Protein AF-A0A8X6H3E9-F1 (afdb_monomer)

Nearest PDB structures (foldseek):
  4bac-assembly1_A-2  TM=3.034E-01  e=3.704E-03  Human spumaretrovirus
  4cc4-assembly3_F  TM=6.114E-01  e=3.673E-01  Homo sapiens
  2yuo-assembly1_A  TM=4.889E-01  e=4.679E-01  Mus musculus
  5o2q-assembly1_A  TM=4.791E-01  e=9.669E-01  Homo sapiens
  4s36-assembly1_A  TM=1.371E-01  e=9.629E+00  Pseudomonas aeruginosa

Secondary structure (DSSP, 8-state):
---------SSPPHHHHHHHHHHHHHHHHHHH-S-GGGSTT--EEE-TTS-EEE--TTTTSSS-HHHHSPEEE-SS-HHHHHHHHHHHHHTTT--HHHHHHHHHTTEEETTHHHHHHHHHHH-HHHHHHHSPP--PPPPPPPGGGTS---TT-S------HHHHHSPP----------S-HHHHHHHHHHHHHHHHHHHHHIIIIIIHHHHHHHTS-TT---PPTT-EEEE--SSS-GGGPPEEEEEEEEE-TTS-EEEEEEE-SS-EEEEEGGGEEE-S--TT--S------------------------PPPPPB-TTS-B--PPP------TTTT--

Sequence (340 aa):
MQNWGDREKGQLSLDELESAEIQLIRSVQAQCFVDEKSISNLCVFRDHNNIIRVKTRITERIDTSLFLSPILLPNNCIFTQRLVEHFHLKNHHAGTQLLLSIIREKYWIVGGRRTVRKIWNACVNCRRYKSKSPMTDPVSLPGDRVKDAAVFEVDLTPITPAMFLFEIQTAETKDLEIRDANHFRKRLRFRAKVIEELKKRFRNEYLGQLIQRQKQHPQSSNICEGDIVLIRDGWKKRLQWPLARVIKLIPGNDGLVRTVKLRTQSCTLIRPIQRVFPLEVSGNSVTSLPLQKVQHIDSSMNCADPDTVKAAVKPQVTRCGRPVKKPDKLNLLTLTDVFD

Mean predicted aligned error: 21.98 Å

Organism: Trichonephila clavata (NCBI:txid2740835)

pLDDT: mean 71.13, std 20.27, range [25.19, 97.0]

Solvent-accessible surface area (backbone atoms only — not comparable to full-atom values): 21942 Å² total; per-residue (Å²): 136,84,83,77,68,84,81,83,84,78,80,88,50,70,69,56,53,52,51,51,49,52,52,51,52,36,53,54,41,59,74,74,53,80,51,79,81,75,53,79,94,60,57,68,49,70,47,98,86,66,38,53,22,34,64,51,95,55,67,87,58,96,70,58,67,43,48,41,36,16,37,56,40,63,59,90,39,72,67,49,50,52,50,52,49,50,54,31,59,76,51,75,66,48,52,62,68,60,45,51,53,61,44,43,45,47,34,40,43,53,67,39,70,58,49,46,44,53,52,49,67,67,33,64,68,54,46,58,74,64,53,73,74,84,81,68,79,82,75,78,76,59,66,83,82,71,51,93,64,61,95,82,64,69,80,79,73,73,89,48,74,61,68,74,72,44,78,78,82,66,84,74,77,85,85,81,81,91,71,62,76,67,60,52,52,52,55,52,53,49,53,54,48,54,53,52,52,50,53,51,48,45,51,58,55,53,51,43,50,55,57,59,61,66,71,74,56,97,82,67,83,83,78,50,70,56,26,46,27,38,36,69,48,93,93,42,60,83,92,65,36,53,62,27,34,32,66,42,77,44,56,48,99,85,68,51,69,54,35,34,35,30,38,39,98,88,48,76,48,79,44,49,45,94,42,50,43,80,51,101,55,65,71,83,74,77,87,80,72,83,81,77,74,89,72,87,88,77,88,82,88,83,88,82,87,86,86,90,79,92,78,88,79,78,84,58,58,47,101,82,75,48,74,61,78,76,78,81,76,76,75,75,76,68,97,69,84,86,78,130

Radius of gyration: 39.42 Å; Cα contacts (8 Å, |Δi|>4): 266; chains: 1; bounding box: 83×72×105 Å

Foldseek 3Di:
DDPPDDDDDDPDDPVNVVVVVLVVQQVQCVVPPVDPVVPPPFQWDADPSRFIWTQDPCCPDPDDPQLRTATEHELPDPVLLVVLLVLCVVVPNDDLVVSVVVCSNHHDYDVSSVSNVVNSCVDPVNVVVPDDDPDDDPDDDPPVVVDPDDVCRPPPPDCDVVVVLDPDPDVDDDDDDDDDPVVVVVVVVVVVVVSVVVVVCCCCPVVVVVVVVVPPDPDDPPQDQFFKKFFDDPVDDSVPGFIWGFHDFDADPVRHGQKTWTDGPPDIDIDGCVRIGTDPDDPPPPPDDDPDDDDDDDDDDDDDDDDDDDDDDDFDAPPVGHTDDDPDDPPPDDPPPPPD

InterPro domains:
  IPR040676 Domain of unknown function DUF5641 [PF18701] (190-279)
  IPR041588 Integrase zinc-binding domain [PF17921] (80-131)

Structure (mmCIF, N/CA/C/O backbone):
data_AF-A0A8X6H3E9-F1
#
_entry.id   AF-A0A8X6H3E9-F1
#
loop_
_atom_site.group_PDB
_atom_site.id
_atom_site.type_symbol
_atom_site.label_atom_id
_atom_site.label_alt_id
_atom_site.label_comp_id
_atom_site.label_asym_id
_atom_site.label_entity_id
_atom_site.label_seq_id
_atom_site.pdbx_PDB_ins_code
_atom_site.Cartn_x
_atom_site.Cartn_y
_atom_site.Cartn_z
_atom_site.occupancy
_atom_site.B_iso_or_equiv
_atom_site.auth_seq_id
_atom_site.auth_comp_id
_atom_site.auth_asym_id
_atom_site.auth_atom_id
_atom_site.pdbx_PDB_model_num
ATOM 1 N N . MET A 1 1 ? -42.195 0.921 25.012 1.00 37.09 1 MET A N 1
ATOM 2 C CA . MET A 1 1 ? -42.221 2.053 24.062 1.00 37.09 1 MET A CA 1
ATOM 3 C C . MET A 1 1 ? -40.869 2.741 24.158 1.00 37.09 1 MET A C 1
ATOM 5 O O . MET A 1 1 ? -40.590 3.347 25.181 1.00 37.09 1 MET A O 1
ATOM 9 N N . GLN A 1 2 ? -39.976 2.519 23.191 1.00 42.34 2 GLN A N 1
ATOM 10 C CA . GLN A 1 2 ? -38.631 3.103 23.212 1.00 42.34 2 GLN A CA 1
ATOM 11 C C . GLN A 1 2 ? -38.735 4.529 22.651 1.00 42.34 2 GLN A C 1
ATOM 13 O O . GLN A 1 2 ? -39.056 4.689 21.476 1.00 42.34 2 GLN A O 1
ATOM 18 N N . ASN A 1 3 ? -38.509 5.546 23.487 1.00 42.00 3 ASN A N 1
ATOM 19 C CA . ASN A 1 3 ? -38.390 6.939 23.052 1.00 42.00 3 ASN A CA 1
ATOM 20 C C . ASN A 1 3 ? -37.200 7.054 22.088 1.00 42.00 3 ASN A C 1
ATOM 22 O O . ASN A 1 3 ? -36.046 7.049 22.513 1.00 42.00 3 ASN A O 1
ATOM 26 N N . TRP A 1 4 ? -37.470 7.134 20.787 1.00 45.69 4 TRP A N 1
ATOM 27 C CA . TRP A 1 4 ? -36.509 7.673 19.834 1.00 45.69 4 TRP A CA 1
ATOM 28 C C . TRP A 1 4 ? -36.534 9.185 20.015 1.00 45.69 4 TRP A C 1
ATOM 30 O O . TRP A 1 4 ? -37.433 9.842 19.499 1.00 45.69 4 TRP A O 1
ATOM 40 N N . GLY A 1 5 ? -35.604 9.689 20.832 1.00 55.91 5 GLY A N 1
ATOM 41 C CA . GLY A 1 5 ? -35.422 11.119 21.070 1.00 55.91 5 GLY A CA 1
ATOM 42 C C . GLY A 1 5 ? -35.359 11.912 19.766 1.00 55.91 5 GLY A C 1
ATOM 43 O O . GLY A 1 5 ? -35.035 11.362 18.706 1.00 55.91 5 GLY A O 1
ATOM 44 N N . ASP A 1 6 ? -35.720 13.189 19.862 1.00 63.81 6 ASP A N 1
ATOM 45 C CA . ASP A 1 6 ? -35.799 14.111 18.736 1.00 63.81 6 ASP A CA 1
ATOM 46 C C . ASP A 1 6 ? -34.550 14.011 17.853 1.00 63.81 6 ASP A C 1
ATOM 48 O O . ASP A 1 6 ? -33.414 14.117 18.312 1.00 63.81 6 ASP A O 1
ATOM 52 N N . ARG A 1 7 ? -34.761 13.732 16.560 1.00 69.25 7 ARG A N 1
ATOM 53 C CA . ARG A 1 7 ? -33.669 13.617 15.589 1.00 69.25 7 ARG A CA 1
ATOM 54 C C . ARG A 1 7 ? -33.128 15.008 15.301 1.00 69.25 7 ARG A C 1
ATOM 56 O O . ARG A 1 7 ? -33.692 15.726 14.472 1.00 69.25 7 ARG A O 1
ATOM 63 N N . GLU A 1 8 ? -32.036 15.362 15.958 1.00 70.50 8 GLU A N 1
ATOM 64 C CA . GLU A 1 8 ? -31.296 16.579 15.654 1.00 70.50 8 GLU A CA 1
ATOM 65 C C . GLU A 1 8 ? -30.749 16.506 14.218 1.00 70.50 8 GLU A C 1
ATOM 67 O O . GLU A 1 8 ? -30.222 15.486 13.766 1.00 70.50 8 GLU A O 1
ATOM 72 N N . LYS A 1 9 ? -30.969 17.575 13.447 1.00 77.50 9 LYS A N 1
ATOM 73 C CA . LYS A 1 9 ? -30.521 17.700 12.054 1.00 77.50 9 LYS A CA 1
ATOM 74 C C . LYS A 1 9 ? -29.434 18.769 12.009 1.00 77.50 9 LYS A C 1
ATOM 76 O O . LYS A 1 9 ? -29.715 19.923 12.312 1.00 77.50 9 LYS A O 1
ATOM 81 N N . GLY A 1 10 ? -28.220 18.402 11.603 1.00 80.75 10 GLY A N 1
ATOM 82 C CA . GLY A 1 10 ? -27.068 19.308 11.583 1.00 80.75 10 GLY A CA 1
ATOM 83 C C . GLY A 1 10 ? -25.796 18.653 11.038 1.00 80.75 10 GLY A C 1
ATOM 84 O O . GLY A 1 10 ? -25.835 17.536 10.522 1.00 80.75 10 GLY A O 1
ATOM 85 N N . GLN A 1 11 ? -24.673 19.372 11.117 1.00 82.38 11 GLN A N 1
ATOM 86 C CA . GLN A 1 11 ? -23.344 18.803 10.868 1.00 82.38 11 GLN A CA 1
ATOM 87 C C . GLN A 1 11 ? -22.922 17.946 12.068 1.00 82.38 11 GLN A C 1
ATOM 89 O O . GLN A 1 11 ? -23.173 18.335 13.203 1.00 82.38 11 GLN A O 1
ATOM 94 N N . LEU A 1 12 ? -22.277 16.805 11.802 1.00 84.00 12 LEU A N 1
ATOM 95 C CA . LEU A 1 12 ? -21.804 15.878 12.836 1.00 84.00 12 LEU A CA 1
ATOM 96 C C . LEU A 1 12 ? -20.806 16.567 13.774 1.00 84.00 12 LEU A C 1
ATOM 98 O O . LEU A 1 12 ? -19.781 17.080 13.313 1.00 84.00 12 LEU A O 1
ATOM 102 N N . SER A 1 13 ? -21.088 16.536 15.075 1.00 90.62 13 SER A N 1
ATOM 103 C CA . SER A 1 13 ? -20.173 17.027 16.108 1.00 90.62 13 SER A CA 1
ATOM 104 C C . SER A 1 13 ? -19.027 16.036 16.357 1.00 90.62 13 SER A C 1
ATOM 106 O O . SER A 1 13 ? -19.144 14.833 16.103 1.00 90.62 13 SER A O 1
ATOM 108 N N . LEU A 1 14 ? -17.905 16.528 16.891 1.00 90.62 14 LEU A N 1
ATOM 109 C CA . LEU A 1 14 ? -16.795 15.676 17.330 1.00 90.62 14 LEU A CA 1
ATOM 110 C C . LEU A 1 14 ? -17.243 14.699 18.426 1.00 90.62 14 LEU A C 1
ATOM 112 O O . LEU A 1 14 ? -16.935 13.513 18.339 1.00 90.62 14 LEU A O 1
ATOM 116 N N . ASP A 1 15 ? -18.044 15.165 19.384 1.00 89.25 15 ASP A N 1
ATOM 117 C CA . ASP A 1 15 ? -18.534 14.336 20.493 1.00 89.25 15 ASP A CA 1
ATOM 118 C C . ASP A 1 15 ? -19.456 13.209 20.003 1.00 89.25 15 ASP A C 1
ATOM 120 O O . ASP A 1 15 ? -19.436 12.089 20.522 1.00 89.25 15 ASP A O 1
ATOM 124 N N . GLU A 1 16 ? -20.243 13.477 18.957 1.00 90.50 16 GLU A N 1
ATOM 125 C CA . GLU A 1 16 ? -21.097 12.479 18.309 1.00 90.50 16 GLU A CA 1
ATOM 126 C C . GLU A 1 16 ? -20.261 11.416 17.596 1.00 90.50 16 GLU A C 1
ATOM 128 O O . GLU A 1 16 ? -20.560 10.224 17.696 1.00 90.50 16 GLU A O 1
ATOM 133 N N . LEU A 1 17 ? -19.193 11.828 16.905 1.00 89.75 17 LEU A N 1
ATOM 134 C CA . LEU A 1 17 ? -18.268 10.913 16.239 1.00 89.75 17 LEU A CA 1
ATOM 135 C C . LEU A 1 17 ? -17.534 10.024 17.245 1.00 89.75 17 LEU A C 1
ATOM 137 O O . LEU A 1 17 ? -17.443 8.814 17.028 1.00 89.75 17 LEU A O 1
ATOM 141 N N . GLU A 1 18 ? -17.046 10.590 18.349 1.00 88.81 18 GLU A N 1
ATOM 142 C CA . GLU A 1 18 ? -16.382 9.827 19.409 1.00 88.81 18 GLU A CA 1
ATOM 143 C C . GLU A 1 18 ? -17.347 8.846 20.083 1.00 88.81 18 GLU A C 1
ATOM 145 O O . GLU A 1 18 ? -17.025 7.665 20.257 1.00 88.81 18 GLU A O 1
ATOM 150 N N . SER A 1 19 ? -18.566 9.296 20.387 1.00 89.31 19 SER A N 1
ATOM 151 C CA . SER A 1 19 ? -19.616 8.455 20.969 1.00 89.31 19 SER A CA 1
ATOM 152 C C . SER A 1 19 ? -20.003 7.305 20.038 1.00 89.31 19 SER A C 1
ATOM 154 O O . SER A 1 19 ? -20.109 6.155 20.476 1.00 89.31 19 SER A O 1
ATOM 156 N N . ALA A 1 20 ? -20.161 7.587 18.743 1.00 91.62 20 ALA A N 1
ATOM 157 C CA . ALA A 1 20 ? -20.449 6.578 17.731 1.00 91.62 20 ALA A CA 1
ATOM 158 C C . ALA A 1 20 ? -19.291 5.578 17.577 1.00 91.62 20 ALA A C 1
ATOM 160 O O . ALA A 1 20 ? -19.532 4.371 17.491 1.00 91.62 20 ALA A O 1
ATOM 161 N N . GLU A 1 21 ? -18.037 6.045 17.595 1.00 90.75 21 GLU A N 1
ATOM 162 C CA . GLU A 1 21 ? -16.856 5.176 17.549 1.00 90.75 21 GLU A CA 1
ATOM 163 C C . GLU A 1 21 ? -16.840 4.211 18.746 1.00 90.75 21 GLU A C 1
ATOM 165 O O . GLU A 1 21 ? -16.703 2.995 18.573 1.00 90.75 21 GLU A O 1
ATOM 170 N N . ILE A 1 22 ? -17.038 4.739 19.956 1.00 91.62 22 ILE A N 1
ATOM 171 C CA . ILE A 1 22 ? -17.089 3.970 21.205 1.00 91.62 22 ILE A CA 1
ATOM 172 C C . ILE A 1 22 ? -18.207 2.923 21.155 1.00 91.62 22 ILE A C 1
ATOM 174 O O . ILE A 1 22 ? -17.971 1.752 21.471 1.00 91.62 22 ILE A O 1
ATOM 178 N N . GLN A 1 23 ? -19.414 3.307 20.729 1.00 92.50 23 GLN A N 1
ATOM 179 C CA . GLN A 1 23 ? -20.550 2.387 20.621 1.00 92.50 23 GLN A CA 1
ATOM 180 C C . GLN A 1 23 ? -20.299 1.261 19.616 1.00 92.50 23 GLN A C 1
ATOM 182 O O . GLN A 1 23 ? -20.633 0.098 19.878 1.00 92.50 23 GLN A O 1
ATOM 187 N N . LEU A 1 24 ? -19.688 1.581 18.477 1.00 92.69 24 LEU A N 1
ATOM 188 C CA . LEU A 1 24 ? -19.392 0.602 17.442 1.00 92.69 24 LEU A CA 1
ATOM 189 C C . LEU A 1 24 ? -18.338 -0.401 17.928 1.00 92.69 24 LEU A C 1
ATOM 191 O O . LEU A 1 24 ? -18.537 -1.612 17.808 1.00 92.69 24 LEU A O 1
ATOM 195 N N . ILE A 1 25 ? -17.263 0.078 18.559 1.00 93.00 25 ILE A N 1
ATOM 196 C CA . ILE A 1 25 ? -16.230 -0.774 19.167 1.00 93.00 25 ILE A CA 1
ATOM 197 C C . ILE A 1 25 ? -16.838 -1.684 20.232 1.00 93.00 25 ILE A C 1
ATOM 199 O O . ILE A 1 25 ? -16.586 -2.891 20.223 1.00 93.00 25 ILE A O 1
ATOM 203 N N . ARG A 1 26 ? -17.667 -1.131 21.122 1.00 92.19 26 ARG A N 1
ATOM 204 C CA . ARG A 1 26 ? -18.343 -1.896 22.174 1.00 92.19 26 ARG A CA 1
ATOM 205 C C . ARG A 1 26 ? -19.217 -3.006 21.588 1.00 92.19 26 ARG A C 1
ATOM 207 O O . ARG A 1 26 ? -19.182 -4.131 22.081 1.00 92.19 26 ARG A O 1
ATOM 214 N N . SER A 1 27 ? -19.938 -2.718 20.507 1.00 91.44 27 SER A N 1
ATOM 215 C CA . SER A 1 27 ? -20.773 -3.701 19.806 1.00 91.44 27 SER A CA 1
ATOM 216 C C . SER A 1 27 ? -19.940 -4.828 19.185 1.00 91.44 27 SER A C 1
ATOM 218 O O . SER A 1 27 ? -20.270 -6.003 19.340 1.00 91.44 27 SER A O 1
ATOM 220 N N . VAL A 1 28 ? -18.818 -4.492 18.538 1.00 91.62 28 VAL A N 1
ATOM 221 C CA . VAL A 1 28 ? -17.890 -5.481 17.959 1.00 91.62 28 VAL A CA 1
ATOM 222 C C . VAL A 1 28 ? -17.266 -6.358 19.046 1.00 91.62 28 VAL A C 1
ATOM 224 O O . VAL A 1 28 ? -17.159 -7.573 18.880 1.00 91.62 28 VAL A O 1
ATOM 227 N N . GLN A 1 29 ? -16.865 -5.765 20.171 1.00 91.25 29 GLN A N 1
ATOM 228 C CA . GLN A 1 29 ? -16.283 -6.512 21.282 1.00 91.25 29 GLN A CA 1
ATOM 229 C C . GLN A 1 29 ? -17.298 -7.449 21.939 1.00 91.25 29 GLN A C 1
ATOM 231 O O . GLN A 1 29 ? -16.951 -8.595 22.205 1.00 91.25 29 GLN A O 1
ATOM 236 N N . ALA A 1 30 ? -18.545 -7.010 22.130 1.00 88.00 30 ALA A N 1
ATOM 237 C CA . ALA A 1 30 ? -19.605 -7.845 22.696 1.00 88.00 30 ALA A CA 1
ATOM 238 C C . ALA A 1 30 ? -19.900 -9.092 21.843 1.00 88.00 30 ALA A C 1
ATOM 240 O O . ALA A 1 30 ? -20.185 -10.154 22.385 1.00 88.00 30 ALA A O 1
ATOM 241 N N . GLN A 1 31 ? -19.793 -8.985 20.514 1.00 87.25 31 GLN A N 1
ATOM 242 C CA . GLN A 1 31 ? -20.002 -10.116 19.604 1.00 87.25 31 GLN A CA 1
ATOM 243 C C . GLN A 1 31 ? -18.817 -11.090 19.566 1.00 87.25 31 GLN A C 1
ATOM 245 O O . GLN A 1 31 ? -19.012 -12.287 19.374 1.00 87.25 31 GLN A O 1
ATOM 250 N N . CYS A 1 32 ? -17.582 -10.592 19.691 1.00 83.56 32 CYS A N 1
ATOM 251 C CA . CYS A 1 32 ? -16.376 -11.405 19.492 1.00 83.56 32 CYS A CA 1
ATOM 252 C C . CYS A 1 32 ? -15.713 -11.894 20.787 1.00 83.56 32 CYS A C 1
ATOM 254 O O . CYS A 1 32 ? -14.977 -12.878 20.746 1.00 83.56 32 CYS A O 1
ATOM 256 N N . PHE A 1 33 ? -15.932 -11.221 21.916 1.00 82.75 33 PHE A N 1
ATOM 257 C CA . PHE A 1 33 ? -15.282 -11.507 23.197 1.00 82.75 33 PHE A CA 1
ATOM 258 C C . PHE A 1 33 ? -16.332 -11.736 24.289 1.00 82.75 33 PHE A C 1
ATOM 260 O O . PHE A 1 33 ? -16.447 -10.950 25.227 1.00 82.75 33 PHE A O 1
ATOM 267 N N . VAL A 1 34 ? -17.110 -12.814 24.141 1.00 72.06 34 VAL A N 1
ATOM 268 C CA . VAL A 1 34 ? -18.155 -13.206 25.105 1.00 72.06 34 VAL A CA 1
ATOM 269 C C . VAL A 1 34 ? -17.533 -13.637 26.441 1.00 72.06 34 VAL A C 1
ATOM 271 O O . VAL A 1 34 ? -17.994 -13.208 27.494 1.00 72.06 34 VAL A O 1
ATOM 274 N N . ASP A 1 35 ? -16.422 -14.380 26.390 1.00 69.06 35 ASP A N 1
ATOM 275 C CA . ASP A 1 35 ? -15.688 -14.849 27.569 1.00 69.06 35 ASP A CA 1
ATOM 276 C C . ASP A 1 35 ? -14.303 -14.193 27.666 1.00 69.06 35 ASP A C 1
ATOM 278 O O . ASP A 1 35 ? -13.453 -14.365 26.789 1.00 69.06 35 ASP A O 1
ATOM 282 N N . GLU A 1 36 ? -14.027 -13.492 28.770 1.00 63.75 36 GLU A N 1
ATOM 283 C CA . GLU A 1 36 ? -12.714 -12.866 29.027 1.00 63.75 36 GLU A CA 1
ATOM 284 C C . GLU A 1 36 ? -11.571 -13.889 29.084 1.00 63.75 36 GLU A C 1
ATOM 286 O O . GLU A 1 36 ? -10.434 -13.591 28.715 1.00 63.75 36 GLU A O 1
ATOM 291 N N . LYS A 1 37 ? -11.885 -15.124 29.494 1.00 60.78 37 LYS A N 1
ATOM 292 C CA . LYS A 1 37 ? -10.927 -16.232 29.620 1.00 60.78 37 LYS A CA 1
ATOM 293 C C . LYS A 1 37 ? -10.422 -16.751 28.268 1.00 60.78 37 LYS A C 1
ATOM 295 O O . LYS A 1 37 ? -9.392 -17.417 28.224 1.00 60.78 37 LYS A O 1
ATOM 300 N N . SER A 1 38 ? -11.106 -16.421 27.171 1.00 59.06 38 SER A N 1
ATOM 301 C CA . SER A 1 38 ? -10.742 -16.847 25.813 1.00 59.06 38 SER A CA 1
ATOM 302 C C . SER A 1 38 ? -9.590 -16.035 25.209 1.00 59.06 38 SER A C 1
ATOM 304 O O . SER A 1 38 ? -9.081 -16.368 24.139 1.00 59.06 38 SER A O 1
ATOM 306 N N . ILE A 1 39 ? -9.136 -14.977 25.889 1.00 67.00 39 ILE A N 1
ATOM 307 C CA . ILE A 1 39 ? -8.028 -14.126 25.446 1.00 67.00 39 ILE A CA 1
ATOM 308 C C . ILE A 1 39 ? -6.723 -14.649 26.071 1.00 67.00 39 ILE A C 1
ATOM 310 O O . ILE A 1 39 ? -6.110 -14.018 26.930 1.00 67.00 39 ILE A O 1
ATOM 314 N N . SER A 1 40 ? -6.293 -15.846 25.666 1.00 57.78 40 SER A N 1
ATOM 315 C CA . SER A 1 40 ? -5.078 -16.464 26.209 1.00 57.78 40 SER A CA 1
ATOM 316 C C . SER A 1 40 ? -3.842 -15.591 25.929 1.00 57.78 40 SER A C 1
ATOM 318 O O . SER A 1 40 ? -3.556 -15.277 24.770 1.00 57.78 40 SER A O 1
ATOM 320 N N . ASN A 1 41 ? -3.089 -15.259 26.983 1.00 74.00 41 ASN A N 1
ATOM 321 C CA . ASN A 1 41 ? -1.791 -14.556 26.987 1.00 74.00 41 ASN A CA 1
ATOM 322 C C . ASN A 1 41 ? -1.801 -13.018 26.852 1.00 74.00 41 ASN A C 1
ATOM 324 O O . ASN A 1 41 ? -0.746 -12.436 26.594 1.00 74.00 41 ASN A O 1
ATOM 328 N N . LEU A 1 42 ? -2.935 -12.335 27.043 1.00 81.25 42 LEU A N 1
ATOM 329 C CA . LEU A 1 42 ? -2.986 -10.863 27.087 1.00 81.25 42 LEU A CA 1
ATOM 330 C C . LEU A 1 42 ? -3.573 -10.366 28.410 1.00 81.25 42 LEU A C 1
ATOM 332 O O . LEU A 1 42 ? -4.641 -10.803 28.824 1.00 81.25 42 LEU A O 1
ATOM 336 N N . CYS A 1 43 ? -2.903 -9.400 29.038 1.00 85.12 43 CYS A N 1
ATOM 337 C CA . CYS A 1 43 ? -3.454 -8.676 30.181 1.00 85.12 43 CYS A CA 1
ATOM 338 C C . CYS A 1 43 ? -4.487 -7.664 29.678 1.00 85.12 43 CYS A C 1
ATOM 340 O O . CYS A 1 43 ? -4.121 -6.672 29.044 1.00 85.12 43 CYS A O 1
ATOM 342 N N . VAL A 1 44 ? -5.767 -7.909 29.947 1.00 88.75 44 VAL A N 1
ATOM 343 C CA . VAL A 1 44 ? -6.881 -7.063 29.499 1.00 88.75 44 VAL A CA 1
ATOM 344 C C . VAL A 1 44 ? -7.682 -6.528 30.682 1.00 88.75 44 VAL A C 1
ATOM 346 O O . VAL A 1 44 ? -7.739 -7.161 31.732 1.00 88.75 44 VAL A O 1
ATOM 349 N N . PHE A 1 45 ? -8.288 -5.354 30.518 1.00 88.88 45 PHE A N 1
ATOM 350 C CA . PHE A 1 45 ? -9.203 -4.751 31.493 1.00 88.88 45 PHE A CA 1
ATOM 351 C C . PHE A 1 45 ? -10.301 -3.959 30.772 1.00 88.88 45 PHE A C 1
ATOM 353 O O . PHE A 1 45 ? -10.141 -3.608 29.600 1.00 88.88 45 PHE A O 1
ATOM 360 N N . ARG A 1 46 ? -11.418 -3.676 31.453 1.00 89.44 46 ARG A N 1
ATOM 361 C CA . ARG A 1 46 ? -12.468 -2.789 30.931 1.00 89.44 46 ARG A CA 1
ATOM 362 C C . ARG A 1 46 ? -12.278 -1.367 31.442 1.00 89.44 46 ARG A C 1
ATOM 364 O O . ARG A 1 46 ? -12.023 -1.160 32.622 1.00 89.44 46 ARG A O 1
ATOM 371 N N . ASP A 1 47 ? -12.408 -0.411 30.534 1.00 87.81 47 ASP A N 1
ATOM 372 C CA . ASP A 1 47 ? -12.427 1.021 30.844 1.00 87.81 47 ASP A CA 1
ATOM 373 C C . ASP A 1 47 ? -13.837 1.476 31.281 1.00 87.81 47 ASP A C 1
ATOM 375 O O . ASP A 1 47 ? -14.806 0.726 31.145 1.00 87.81 47 ASP A O 1
ATOM 379 N N . HIS A 1 48 ? -13.975 2.727 31.724 1.00 88.94 48 HIS A N 1
ATOM 380 C CA . HIS A 1 48 ? -15.230 3.372 32.137 1.00 88.94 48 HIS A CA 1
ATOM 381 C C . HIS A 1 48 ? -16.335 3.273 31.066 1.00 88.94 48 HIS A C 1
ATOM 383 O O . HIS A 1 48 ? -17.515 3.139 31.379 1.00 88.94 48 HIS A O 1
ATOM 389 N N . ASN A 1 49 ? -15.943 3.237 29.789 1.00 87.12 49 ASN A N 1
ATOM 390 C CA . ASN A 1 49 ? -16.851 3.096 28.646 1.00 87.12 49 ASN A CA 1
ATOM 391 C C . ASN A 1 49 ? -17.238 1.634 28.328 1.00 87.12 49 ASN A C 1
ATOM 393 O O . ASN A 1 49 ? -17.842 1.366 27.288 1.00 87.12 49 ASN A O 1
ATOM 397 N N . ASN A 1 50 ? -16.899 0.675 29.199 1.00 87.38 50 ASN A N 1
ATOM 398 C CA . ASN A 1 50 ? -17.091 -0.771 29.008 1.00 87.38 50 ASN A CA 1
ATOM 399 C C . ASN A 1 50 ? -16.393 -1.346 27.760 1.00 87.38 50 ASN A C 1
ATOM 401 O O . ASN A 1 50 ? -16.829 -2.353 27.202 1.00 87.38 50 ASN A O 1
ATOM 405 N N . ILE A 1 51 ? -15.300 -0.718 27.328 1.00 91.31 51 ILE A N 1
ATOM 406 C CA . ILE A 1 51 ? -14.449 -1.196 26.235 1.00 91.31 51 ILE A CA 1
ATOM 407 C C . ILE A 1 51 ? -13.282 -1.986 26.821 1.00 91.31 51 ILE A C 1
ATOM 409 O O . ILE A 1 51 ? -12.640 -1.547 27.775 1.00 91.31 51 ILE A O 1
ATOM 413 N N . ILE A 1 52 ? -12.981 -3.135 26.220 1.00 90.88 52 ILE A N 1
ATOM 414 C CA . ILE A 1 52 ? -11.825 -3.962 26.564 1.00 90.8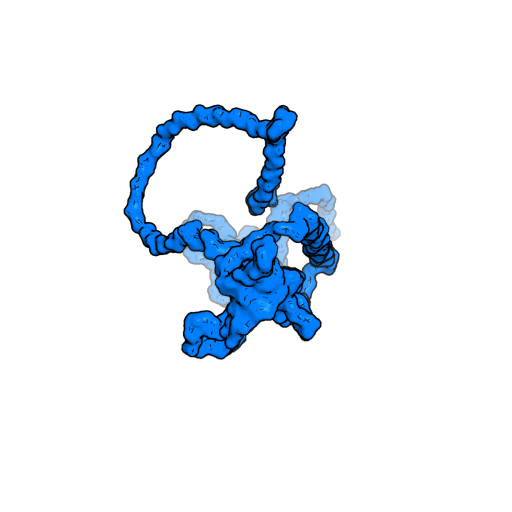8 52 ILE A CA 1
ATOM 415 C C . ILE A 1 52 ? -10.557 -3.308 26.002 1.00 90.88 52 ILE A C 1
ATOM 417 O O . ILE A 1 52 ? -10.425 -3.103 24.789 1.00 90.88 52 ILE A O 1
ATOM 421 N N . ARG A 1 53 ? -9.607 -3.010 26.886 1.00 91.69 53 ARG A N 1
ATOM 422 C CA . ARG A 1 53 ? -8.282 -2.465 26.574 1.00 91.69 53 ARG A CA 1
ATOM 423 C C . ARG A 1 53 ? -7.188 -3.434 27.000 1.00 91.69 53 ARG A C 1
ATOM 425 O O . ARG A 1 53 ? -7.376 -4.258 27.894 1.00 91.69 53 ARG A O 1
ATOM 432 N N . VAL A 1 54 ? -6.032 -3.328 26.355 1.00 90.94 54 VAL A N 1
ATOM 433 C CA . VAL A 1 54 ? -4.842 -4.120 26.683 1.00 90.94 54 VAL A CA 1
ATOM 434 C C . VAL A 1 54 ? -3.950 -3.322 27.626 1.00 90.94 54 VAL A C 1
ATOM 436 O O . VAL A 1 54 ? -3.581 -2.189 27.325 1.00 90.94 54 VAL A O 1
ATOM 439 N N . LYS A 1 55 ? -3.567 -3.920 28.756 1.00 88.25 55 LYS A N 1
ATOM 440 C CA . LYS A 1 55 ? -2.579 -3.346 29.670 1.00 88.25 55 LYS A CA 1
ATOM 441 C C . LYS A 1 55 ? -1.180 -3.611 29.118 1.00 88.25 55 LYS A C 1
ATOM 443 O O . LYS A 1 55 ? -0.747 -4.760 29.022 1.00 88.25 55 LYS A O 1
ATOM 448 N N . THR A 1 56 ? -0.482 -2.551 28.725 1.00 87.50 56 THR A N 1
ATOM 449 C CA . THR A 1 56 ? 0.905 -2.636 28.249 1.00 87.50 56 THR A CA 1
ATOM 450 C C . THR A 1 56 ? 1.891 -2.543 29.419 1.00 87.50 56 THR A C 1
ATOM 452 O O . THR A 1 56 ? 1.505 -2.295 30.558 1.00 87.50 56 THR A O 1
ATOM 455 N N . ARG A 1 57 ? 3.187 -2.752 29.154 1.00 86.19 57 ARG A N 1
ATOM 456 C CA . ARG A 1 57 ? 4.255 -2.612 30.165 1.00 86.19 57 ARG A CA 1
ATOM 457 C C . ARG A 1 57 ? 4.704 -1.164 30.392 1.00 86.19 57 ARG A C 1
ATOM 459 O O . ARG A 1 57 ? 5.571 -0.938 31.222 1.00 86.19 57 ARG A O 1
ATOM 466 N N . ILE A 1 58 ? 4.162 -0.210 29.638 1.00 86.44 58 ILE A N 1
ATOM 467 C CA . ILE A 1 58 ? 4.596 1.195 29.630 1.00 86.44 58 ILE A CA 1
ATOM 468 C C . ILE A 1 58 ? 3.600 2.114 30.347 1.00 86.44 58 ILE A C 1
ATOM 470 O O . ILE A 1 58 ? 3.523 3.290 30.030 1.00 86.44 58 ILE A O 1
ATOM 474 N N . THR A 1 59 ? 2.833 1.592 31.308 1.00 80.81 59 THR A N 1
ATOM 475 C CA . THR A 1 59 ? 1.730 2.310 31.974 1.00 80.81 59 THR A CA 1
ATOM 476 C C . THR A 1 59 ? 2.131 3.603 32.681 1.00 80.81 59 THR A C 1
ATOM 478 O O . THR A 1 59 ? 1.284 4.468 32.844 1.00 80.81 59 THR A O 1
ATOM 481 N N . GLU A 1 60 ? 3.388 3.737 33.100 1.00 84.50 60 GLU A N 1
ATOM 482 C CA . GLU A 1 60 ? 3.886 4.904 33.848 1.00 84.50 60 GLU A CA 1
ATOM 483 C C . GLU A 1 60 ? 4.454 6.011 32.946 1.00 84.50 60 GLU A C 1
ATOM 485 O O . GLU A 1 60 ? 4.893 7.052 33.432 1.00 84.50 60 GLU A O 1
ATOM 490 N N . ARG A 1 61 ? 4.473 5.810 31.622 1.00 88.12 61 ARG A N 1
ATOM 491 C CA . ARG A 1 61 ? 4.967 6.821 30.683 1.00 88.12 61 ARG A CA 1
ATOM 492 C C . ARG A 1 61 ? 3.964 7.974 30.563 1.00 88.12 61 ARG A C 1
ATOM 494 O O . ARG A 1 61 ? 2.757 7.755 30.519 1.00 88.12 61 ARG A O 1
ATOM 501 N N . ILE A 1 62 ? 4.471 9.203 30.461 1.00 85.81 62 ILE A N 1
ATOM 502 C CA . ILE A 1 62 ? 3.658 10.399 30.203 1.00 85.81 62 ILE A CA 1
ATOM 503 C C . ILE A 1 62 ? 3.300 10.421 28.709 1.00 85.81 62 ILE A C 1
ATOM 505 O O . ILE A 1 62 ? 4.065 10.932 27.899 1.00 85.81 62 ILE A O 1
ATOM 509 N N . ASP A 1 63 ? 2.168 9.818 28.350 1.00 88.12 63 ASP A N 1
ATOM 510 C CA . ASP A 1 63 ? 1.630 9.746 26.983 1.00 88.12 63 ASP A CA 1
ATOM 511 C C . ASP A 1 63 ? 0.091 9.736 26.996 1.00 88.12 63 ASP A C 1
ATOM 513 O O . ASP A 1 63 ? -0.556 9.687 28.044 1.00 88.12 63 ASP A O 1
ATOM 517 N N . THR A 1 64 ? -0.520 9.734 25.808 1.00 87.56 64 THR A N 1
ATOM 518 C CA . THR A 1 64 ? -1.968 9.573 25.637 1.00 87.56 64 THR A CA 1
ATOM 519 C C . THR A 1 64 ? -2.460 8.226 26.177 1.00 87.56 64 THR A C 1
ATOM 521 O O . THR A 1 64 ? -1.902 7.169 25.876 1.00 87.56 64 THR A O 1
ATOM 524 N N . SER A 1 65 ? -3.590 8.236 26.888 1.00 83.62 65 SER A N 1
ATOM 525 C CA . SER A 1 65 ? -4.232 7.034 27.451 1.00 83.62 65 SER A CA 1
ATOM 526 C C . SER A 1 65 ? -4.494 5.925 26.418 1.00 83.62 65 SER A C 1
ATOM 528 O O . SER A 1 65 ? -4.367 4.739 26.732 1.00 83.62 65 SER A O 1
ATOM 530 N N . LEU A 1 66 ? -4.802 6.303 25.172 1.00 85.44 66 LEU A N 1
ATOM 531 C CA . LEU A 1 66 ? -5.002 5.393 24.039 1.00 85.44 66 LEU A CA 1
ATOM 532 C C . LEU A 1 66 ? -3.731 4.618 23.659 1.00 85.44 66 LEU A C 1
ATOM 534 O O . LEU A 1 66 ? -3.830 3.445 23.309 1.00 85.44 66 LEU A O 1
ATOM 538 N N . PHE A 1 67 ? -2.561 5.251 23.773 1.00 88.44 67 PHE A N 1
ATOM 539 C CA . PHE A 1 67 ? -1.262 4.637 23.492 1.00 88.44 67 PHE A CA 1
ATOM 540 C C . PHE A 1 67 ? -0.825 3.714 24.632 1.00 88.44 67 PHE A C 1
ATOM 542 O O . PHE A 1 67 ? -0.370 2.592 24.405 1.00 88.44 67 PHE A O 1
ATOM 549 N N . LEU A 1 68 ? -1.021 4.168 25.873 1.00 89.69 68 LEU A N 1
ATOM 550 C CA . LEU A 1 68 ? -0.705 3.395 27.076 1.00 89.69 68 LEU A CA 1
ATOM 551 C C . LEU A 1 68 ? -1.562 2.127 27.177 1.00 89.69 68 LEU A C 1
ATOM 553 O O . LEU A 1 68 ? -1.074 1.061 27.564 1.00 89.69 68 LEU A O 1
ATOM 557 N N . SER A 1 69 ? -2.841 2.243 26.818 1.00 90.00 69 SER A N 1
ATOM 558 C CA . SER A 1 69 ? -3.833 1.172 26.907 1.00 90.00 69 SER A CA 1
ATOM 559 C C . SER A 1 69 ? -4.673 1.069 25.623 1.00 90.00 69 SER A C 1
ATOM 561 O O . SER A 1 69 ? -5.821 1.531 25.564 1.00 90.00 69 SER A O 1
ATOM 563 N N . PRO A 1 70 ? -4.115 0.458 24.562 1.00 93.38 70 PRO A N 1
ATOM 564 C CA . PRO A 1 70 ? -4.782 0.367 23.273 1.00 93.38 70 PRO A CA 1
ATOM 565 C C . PRO A 1 70 ? -6.027 -0.521 23.339 1.00 93.38 70 PRO A C 1
ATOM 567 O O . PRO A 1 70 ? -6.115 -1.483 24.108 1.00 93.38 70 PRO A O 1
ATOM 570 N N . ILE A 1 71 ? -6.998 -0.199 22.489 1.00 93.75 71 ILE A N 1
ATOM 571 C CA . ILE A 1 71 ? -8.301 -0.869 22.426 1.00 93.75 71 ILE A CA 1
ATOM 572 C C . ILE A 1 71 ? -8.152 -2.241 21.769 1.00 93.75 71 ILE A C 1
ATOM 574 O O . ILE A 1 71 ? -7.637 -2.344 20.656 1.00 93.75 71 ILE A O 1
ATOM 578 N N . LEU A 1 72 ? -8.639 -3.301 22.416 1.00 92.69 72 LEU A N 1
ATOM 579 C CA . LEU A 1 72 ? -8.558 -4.655 21.872 1.00 92.69 72 LEU A CA 1
ATOM 580 C C . LEU A 1 72 ? -9.537 -4.845 20.704 1.00 92.69 72 LEU A C 1
ATOM 582 O O . LEU A 1 72 ? -10.733 -4.600 20.840 1.00 92.69 72 LEU A O 1
ATOM 586 N N . LEU A 1 73 ? -9.050 -5.353 19.573 1.00 93.12 73 LEU A N 1
ATOM 587 C CA . LEU A 1 73 ? -9.859 -5.620 18.385 1.00 93.12 73 LEU A CA 1
ATOM 588 C C . LEU A 1 73 ? -9.669 -7.058 17.864 1.00 93.12 73 LEU A C 1
ATOM 590 O O . LEU A 1 73 ? -8.544 -7.574 17.852 1.00 93.12 73 LEU A O 1
ATOM 594 N N . PRO A 1 74 ? -10.740 -7.716 17.381 1.00 91.19 74 PRO A N 1
ATOM 595 C CA . PRO A 1 74 ? -10.650 -9.051 16.792 1.00 91.19 74 PRO A CA 1
ATOM 596 C C . PRO A 1 74 ? -10.004 -9.019 15.396 1.00 91.19 74 PRO A C 1
ATOM 598 O O . PRO A 1 74 ? -10.106 -8.047 14.649 1.00 91.19 74 PRO A O 1
ATOM 601 N N . ASN A 1 75 ? -9.370 -10.112 14.977 1.00 87.25 75 ASN A N 1
ATOM 602 C CA . ASN A 1 75 ? -8.843 -10.232 13.609 1.00 87.25 75 ASN A CA 1
ATOM 603 C C . ASN A 1 75 ? -9.921 -10.453 12.539 1.00 87.25 75 ASN A C 1
ATOM 605 O O . ASN A 1 75 ? -9.739 -10.043 11.393 1.00 87.25 75 ASN A O 1
ATOM 609 N N . ASN A 1 76 ? -11.011 -11.126 12.902 1.00 82.88 76 ASN A N 1
ATOM 610 C CA . ASN A 1 76 ? -11.983 -11.684 11.964 1.00 82.88 76 ASN A CA 1
ATOM 611 C C . ASN A 1 76 ? -13.291 -10.881 11.913 1.00 82.88 76 ASN A C 1
ATOM 613 O O . ASN A 1 76 ? -14.367 -11.458 11.825 1.00 82.88 76 ASN A O 1
ATOM 617 N N . CYS A 1 77 ? -13.213 -9.550 11.947 1.00 90.06 77 CYS A N 1
ATOM 618 C CA . CYS A 1 77 ? -14.387 -8.686 11.835 1.00 90.06 77 CYS A CA 1
ATOM 619 C C . CYS A 1 77 ? -14.293 -7.792 10.591 1.00 90.06 77 CYS A C 1
ATOM 621 O O . CYS A 1 77 ? -13.208 -7.358 10.196 1.00 90.06 77 CYS A O 1
ATOM 623 N N . ILE A 1 78 ? -15.441 -7.486 9.982 1.00 92.69 78 ILE A N 1
ATOM 624 C CA . ILE A 1 78 ? -15.525 -6.525 8.876 1.00 92.69 78 ILE A CA 1
ATOM 625 C C . ILE A 1 78 ? -15.036 -5.139 9.309 1.00 92.69 78 ILE A C 1
ATOM 627 O O . ILE A 1 78 ? -14.296 -4.492 8.572 1.00 92.69 78 ILE A O 1
ATOM 631 N N . PHE A 1 79 ? -15.369 -4.722 10.534 1.00 93.12 79 PHE A N 1
ATOM 632 C CA . PHE A 1 79 ? -14.936 -3.446 11.092 1.00 93.12 79 PHE A CA 1
ATOM 633 C C . PHE A 1 79 ? -13.413 -3.343 11.130 1.00 93.12 79 PHE A C 1
ATOM 635 O O . PHE A 1 79 ? -12.841 -2.371 10.649 1.00 93.12 79 PHE A O 1
ATOM 642 N N . THR A 1 80 ? -12.738 -4.375 11.635 1.00 94.06 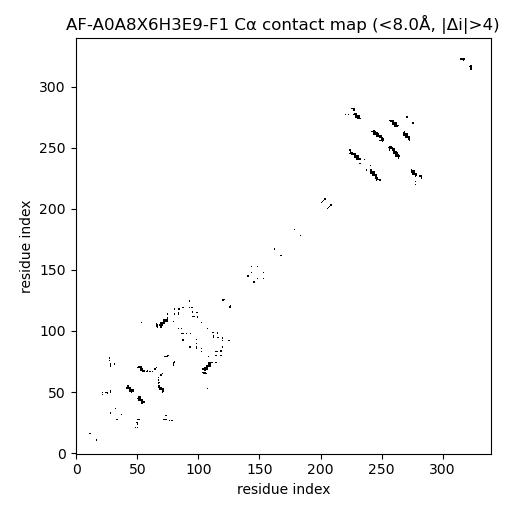80 THR A N 1
ATOM 643 C CA . THR A 1 80 ? -11.281 -4.348 11.791 1.00 94.06 80 THR A CA 1
ATOM 644 C C . THR A 1 80 ? -10.569 -4.409 10.447 1.00 94.06 80 THR A C 1
ATOM 646 O O . THR A 1 80 ? -9.531 -3.772 10.278 1.00 94.06 80 THR A O 1
ATOM 649 N N . GLN A 1 81 ? -11.158 -5.076 9.450 1.00 93.94 81 GLN A N 1
ATOM 650 C CA . GLN A 1 81 ? -10.659 -5.025 8.078 1.00 93.94 81 GLN A CA 1
ATOM 651 C C . GLN A 1 81 ? -10.776 -3.620 7.473 1.00 93.94 81 GLN A C 1
ATOM 653 O O . GLN A 1 81 ? -9.790 -3.105 6.946 1.00 93.94 81 GLN A O 1
ATOM 658 N N . ARG A 1 82 ? -11.945 -2.976 7.591 1.00 95.06 82 ARG A N 1
ATOM 659 C CA . ARG A 1 82 ? -12.172 -1.616 7.073 1.00 95.06 82 ARG A CA 1
ATOM 660 C C . ARG A 1 82 ? -11.343 -0.563 7.797 1.00 95.06 82 ARG A C 1
ATOM 662 O O . ARG A 1 82 ? -10.828 0.345 7.154 1.00 95.06 82 ARG A O 1
ATOM 669 N N . LEU A 1 83 ? -11.139 -0.720 9.101 1.00 95.19 83 LEU A N 1
ATOM 670 C CA . LEU A 1 83 ? -10.267 0.144 9.891 1.00 95.19 83 LEU A CA 1
ATOM 671 C C . LEU A 1 83 ? -8.822 0.077 9.386 1.00 95.19 83 LEU A C 1
ATOM 673 O O . LEU A 1 83 ? -8.209 1.105 9.110 1.00 95.19 83 LEU A O 1
ATOM 677 N N . VAL A 1 84 ? -8.279 -1.128 9.200 1.00 95.94 84 VAL A N 1
ATOM 678 C CA . VAL A 1 84 ? -6.911 -1.295 8.689 1.00 95.94 84 VAL A CA 1
ATOM 679 C C . VAL A 1 84 ? -6.786 -0.784 7.248 1.00 95.94 84 VAL A C 1
ATOM 681 O O . VAL A 1 84 ? -5.769 -0.183 6.911 1.00 95.94 84 VAL A O 1
ATOM 684 N N . GLU A 1 85 ? -7.805 -0.974 6.405 1.00 95.50 85 GLU A N 1
ATOM 685 C CA . GLU A 1 85 ? -7.856 -0.414 5.048 1.00 95.50 85 GLU A CA 1
ATOM 686 C C . GLU A 1 85 ? -7.867 1.124 5.058 1.00 95.50 85 GLU A C 1
ATOM 688 O O . GLU A 1 85 ? -7.108 1.745 4.314 1.00 95.50 85 GLU A O 1
ATOM 693 N N . HIS A 1 86 ? -8.637 1.745 5.956 1.00 95.94 86 HIS A N 1
ATOM 694 C CA . HIS A 1 86 ? -8.643 3.195 6.143 1.00 95.94 86 HIS A CA 1
ATOM 695 C C . HIS A 1 86 ? -7.247 3.720 6.502 1.00 95.94 86 HIS A C 1
ATOM 697 O O . HIS A 1 86 ? -6.732 4.608 5.823 1.00 95.94 86 HIS A O 1
ATOM 703 N N . PHE A 1 87 ? -6.588 3.136 7.512 1.00 96.56 87 PHE A N 1
ATOM 704 C CA . PHE A 1 87 ? -5.225 3.536 7.878 1.00 96.56 87 PHE A CA 1
ATOM 705 C C . PHE A 1 87 ? -4.212 3.247 6.765 1.00 96.56 87 PHE A C 1
ATOM 707 O O . PHE A 1 87 ? -3.264 4.011 6.592 1.00 96.56 87 PHE A O 1
ATOM 714 N N . HIS A 1 88 ? -4.399 2.171 5.999 1.00 96.31 88 HIS A N 1
ATOM 715 C CA . HIS A 1 88 ? -3.538 1.832 4.870 1.00 96.31 88 HIS A CA 1
ATOM 716 C C . HIS A 1 88 ? -3.580 2.903 3.770 1.00 96.31 88 HIS A C 1
ATOM 718 O O . HIS A 1 88 ? -2.531 3.286 3.249 1.00 96.31 88 HIS A O 1
ATOM 724 N N . LEU A 1 89 ? -4.777 3.398 3.438 1.00 96.06 89 LEU A N 1
ATOM 725 C CA . LEU A 1 89 ? -4.974 4.457 2.447 1.00 96.06 89 LEU A CA 1
ATOM 726 C C . LEU A 1 89 ? -4.548 5.828 2.985 1.00 96.06 89 LEU A C 1
ATOM 728 O O . LEU A 1 89 ? -3.844 6.556 2.289 1.00 96.06 89 LEU A O 1
ATOM 732 N N . LYS A 1 90 ? -4.904 6.146 4.238 1.00 97.00 90 LYS A N 1
ATOM 733 C CA . LYS A 1 90 ? -4.535 7.402 4.911 1.00 97.00 90 LYS A CA 1
ATOM 734 C C . LYS A 1 90 ? -3.019 7.589 5.003 1.00 97.00 90 LYS A C 1
ATOM 736 O O . LYS A 1 90 ? -2.538 8.700 4.844 1.00 97.00 90 LYS A O 1
ATOM 741 N N . ASN A 1 91 ? -2.268 6.506 5.212 1.00 95.31 91 ASN A N 1
ATOM 742 C CA . ASN A 1 91 ? -0.804 6.529 5.297 1.00 95.31 91 ASN A CA 1
ATOM 743 C C . ASN A 1 91 ? -0.124 6.138 3.973 1.00 95.31 91 ASN A C 1
ATOM 745 O O . ASN A 1 91 ? 0.931 5.504 3.985 1.00 95.31 91 ASN A O 1
ATOM 749 N N . HIS A 1 92 ? -0.746 6.457 2.834 1.00 94.88 92 HIS A N 1
ATOM 750 C CA . HIS A 1 92 ? -0.153 6.327 1.497 1.00 94.88 92 HIS A CA 1
ATOM 751 C C . HIS A 1 92 ? 0.494 4.961 1.219 1.00 94.88 92 HIS A C 1
ATOM 753 O O . HIS A 1 92 ? 1.638 4.870 0.778 1.00 94.88 92 HIS A O 1
ATOM 759 N N . HIS A 1 93 ? -0.247 3.879 1.463 1.00 93.62 93 HIS A N 1
ATOM 760 C CA . HIS A 1 93 ? 0.210 2.510 1.221 1.00 93.62 93 HIS A CA 1
ATOM 761 C C . HIS A 1 93 ? 1.412 2.063 2.068 1.00 93.62 93 HIS A C 1
ATOM 763 O O . HIS A 1 93 ? 2.179 1.190 1.646 1.00 93.62 93 HIS A O 1
ATOM 769 N N . ALA A 1 94 ? 1.534 2.602 3.286 1.00 93.44 94 ALA A N 1
ATOM 770 C CA . ALA A 1 94 ? 2.527 2.194 4.274 1.00 93.44 94 ALA A CA 1
ATOM 771 C C . ALA A 1 94 ? 2.695 0.664 4.358 1.00 93.44 94 ALA A C 1
ATOM 773 O O . ALA A 1 94 ? 1.729 -0.112 4.347 1.00 93.44 94 ALA A O 1
ATOM 774 N N . GLY A 1 95 ? 3.955 0.230 4.461 1.00 92.62 95 GLY A N 1
ATOM 775 C CA . GLY A 1 95 ? 4.309 -1.180 4.589 1.00 92.62 95 GLY A CA 1
ATOM 776 C C . GLY A 1 95 ? 3.739 -1.812 5.861 1.00 92.62 95 GLY A C 1
ATOM 777 O O . GLY A 1 95 ? 3.409 -1.130 6.828 1.00 92.62 95 GLY A O 1
ATOM 778 N N . THR A 1 96 ? 3.672 -3.147 5.892 1.00 94.62 96 THR A N 1
ATOM 779 C CA . THR A 1 96 ? 3.059 -3.905 7.001 1.00 94.62 96 THR A CA 1
ATOM 780 C C . THR A 1 96 ? 3.578 -3.502 8.383 1.00 94.62 96 THR A C 1
ATOM 782 O O . THR A 1 96 ? 2.795 -3.436 9.323 1.00 94.62 96 THR A O 1
ATOM 785 N N . GLN A 1 97 ? 4.889 -3.278 8.523 1.00 95.38 97 GLN A N 1
ATOM 786 C CA . GLN A 1 97 ? 5.497 -2.967 9.817 1.00 95.38 97 GLN A CA 1
ATOM 787 C C . GLN A 1 97 ? 5.113 -1.565 10.294 1.00 95.38 97 GLN A C 1
ATOM 789 O O . GLN A 1 97 ? 4.639 -1.423 11.414 1.00 95.38 97 GLN A O 1
ATOM 794 N N . LEU A 1 98 ? 5.270 -0.563 9.426 1.00 95.94 98 LEU A N 1
ATOM 795 C CA . LEU A 1 98 ? 4.917 0.822 9.726 1.00 95.94 98 LEU A CA 1
ATOM 796 C C . LEU A 1 98 ? 3.428 0.946 10.051 1.00 95.94 98 LEU A C 1
ATOM 798 O O . LEU A 1 98 ? 3.063 1.511 11.075 1.00 95.94 98 LEU A O 1
ATOM 802 N N . LEU A 1 99 ? 2.573 0.336 9.227 1.00 96.50 99 LEU A N 1
ATOM 803 C CA . LEU A 1 99 ? 1.133 0.377 9.446 1.00 96.50 99 LEU A CA 1
ATOM 804 C C . LEU A 1 99 ? 0.737 -0.289 10.771 1.00 96.50 99 LEU A C 1
ATOM 806 O O . LEU A 1 99 ? -0.135 0.210 11.473 1.00 96.50 99 LEU A O 1
ATOM 810 N N . LEU A 1 100 ? 1.398 -1.390 11.141 1.00 96.19 100 LEU A N 1
ATOM 811 C CA . LEU A 1 100 ? 1.170 -2.043 12.428 1.00 96.19 100 LEU A CA 1
ATOM 812 C C . LEU A 1 100 ? 1.591 -1.156 13.609 1.00 96.19 100 LEU A C 1
ATOM 814 O O . LEU A 1 100 ? 0.910 -1.183 14.629 1.00 96.19 100 LEU A O 1
ATOM 818 N N . SER A 1 101 ? 2.679 -0.390 13.486 1.00 95.50 101 SER A N 1
ATOM 819 C CA . SER A 1 101 ? 3.100 0.573 14.512 1.00 95.50 101 SER A CA 1
ATOM 820 C C . SER A 1 101 ? 2.079 1.697 14.679 1.00 95.50 101 SER A C 1
ATOM 822 O O . SER A 1 101 ? 1.654 1.939 15.800 1.00 95.50 101 SER A O 1
ATOM 824 N N . ILE A 1 102 ? 1.610 2.284 13.574 1.00 95.25 102 ILE A N 1
ATOM 825 C CA . ILE A 1 102 ? 0.598 3.355 13.585 1.00 95.25 102 ILE A CA 1
ATOM 826 C C . ILE A 1 102 ? -0.711 2.859 14.208 1.00 95.25 102 ILE A C 1
ATOM 828 O O . ILE A 1 102 ? -1.289 3.507 15.071 1.00 95.25 102 ILE A O 1
ATOM 832 N N . ILE A 1 103 ? -1.180 1.667 13.822 1.00 95.19 103 ILE A N 1
ATOM 833 C CA . ILE A 1 103 ? -2.408 1.095 14.395 1.00 95.19 103 ILE A CA 1
ATOM 834 C C . ILE A 1 103 ? -2.251 0.857 15.901 1.00 95.19 103 ILE A C 1
ATOM 836 O O . ILE A 1 103 ? -3.196 1.096 16.650 1.00 95.19 103 ILE A O 1
ATOM 840 N N . ARG A 1 104 ? -1.067 0.418 16.349 1.00 93.81 104 ARG A N 1
ATOM 841 C CA . ARG A 1 104 ? -0.771 0.153 17.766 1.00 93.81 104 ARG A CA 1
ATOM 842 C C . ARG A 1 104 ? -0.790 1.393 18.649 1.00 93.81 104 ARG A C 1
ATOM 844 O O . ARG A 1 104 ? -0.847 1.220 19.861 1.00 93.81 104 ARG A O 1
ATOM 851 N N . GLU A 1 105 ? -0.805 2.594 18.076 1.00 92.81 105 GLU A N 1
ATOM 852 C CA . GLU A 1 105 ? -0.962 3.819 18.858 1.00 92.81 105 GLU A CA 1
ATOM 853 C C . GLU A 1 105 ? -2.353 3.957 19.486 1.00 92.81 105 GLU A C 1
ATOM 855 O O . GLU A 1 105 ? -2.496 4.620 20.508 1.00 92.81 105 GLU A O 1
ATOM 860 N N . LYS A 1 106 ? -3.377 3.317 18.904 1.00 92.19 106 LYS A N 1
ATOM 861 C CA . LYS A 1 106 ? -4.762 3.375 19.407 1.00 92.19 106 LYS A CA 1
ATOM 862 C C . LYS A 1 106 ? -5.415 1.999 19.576 1.00 92.19 106 LYS A C 1
ATOM 864 O O . LYS A 1 106 ? -6.252 1.822 20.462 1.00 92.19 106 LYS A O 1
ATOM 869 N N . TYR A 1 107 ? -5.039 1.007 18.767 1.00 94.56 107 TYR A N 1
ATOM 870 C CA . TYR A 1 107 ? -5.707 -0.294 18.711 1.00 94.56 107 TYR A CA 1
ATOM 871 C C . TYR A 1 107 ? -4.738 -1.478 18.781 1.00 94.56 107 TYR A C 1
ATOM 873 O O . TYR A 1 107 ? -3.708 -1.539 18.110 1.00 94.56 107 TYR A O 1
ATOM 881 N N . TRP A 1 108 ? -5.137 -2.504 19.522 1.00 93.69 108 TRP A N 1
ATOM 882 C CA . TRP A 1 108 ? -4.461 -3.787 19.602 1.00 93.69 108 TRP A CA 1
ATOM 883 C C . TRP A 1 108 ? -5.276 -4.871 18.895 1.00 93.69 108 TRP A C 1
ATOM 885 O O . TRP A 1 108 ? -6.215 -5.433 19.452 1.00 93.69 108 TRP A O 1
ATOM 895 N N . ILE A 1 109 ? -4.912 -5.199 17.655 1.00 94.06 109 ILE A N 1
ATOM 896 C CA . ILE A 1 109 ? -5.582 -6.263 16.896 1.00 94.06 109 ILE A CA 1
ATOM 897 C C . ILE A 1 109 ? -4.963 -7.621 17.250 1.00 94.06 109 ILE A C 1
ATOM 899 O O . ILE A 1 109 ? -3.754 -7.823 17.076 1.00 94.06 109 ILE A O 1
ATOM 903 N N . VAL A 1 110 ? -5.786 -8.585 17.676 1.00 91.00 110 VAL A N 1
ATOM 904 C CA . VAL A 1 110 ? -5.351 -9.970 17.931 1.00 91.00 110 VAL A CA 1
ATOM 905 C C . VAL A 1 110 ? -4.743 -10.552 16.654 1.00 91.00 110 VAL A C 1
ATOM 907 O O . VAL A 1 110 ? -5.404 -10.647 15.629 1.00 91.00 110 VAL A O 1
ATOM 910 N N . GLY A 1 111 ? -3.458 -10.914 16.664 1.00 88.81 111 GLY A N 1
ATOM 911 C CA . GLY A 1 111 ? -2.777 -11.372 15.447 1.00 88.81 111 GLY A CA 1
ATOM 912 C C . GLY A 1 111 ? -2.681 -10.308 14.338 1.00 88.81 111 GLY A C 1
ATOM 913 O O . GLY A 1 111 ? -2.615 -10.665 13.160 1.00 88.81 111 GLY A O 1
ATOM 914 N N . GLY A 1 112 ? -2.639 -9.018 14.695 1.00 91.19 112 GLY A N 1
ATOM 915 C CA . GLY A 1 112 ? -2.743 -7.877 13.774 1.00 91.19 112 GLY A CA 1
ATOM 916 C C . GLY A 1 112 ? -1.790 -7.885 12.575 1.00 91.19 112 GLY A C 1
ATOM 917 O O . GLY A 1 112 ? -2.131 -7.414 11.496 1.00 91.19 112 GLY A O 1
ATOM 918 N N . ARG A 1 113 ? -0.609 -8.505 12.683 1.00 94.12 113 ARG A N 1
ATOM 919 C CA . ARG A 1 113 ? 0.294 -8.643 11.527 1.00 94.12 113 ARG A CA 1
ATOM 920 C C . ARG A 1 113 ? -0.334 -9.452 10.385 1.00 94.12 113 ARG A C 1
ATOM 922 O O . ARG A 1 113 ? -0.072 -9.155 9.221 1.00 94.12 113 ARG A O 1
ATOM 929 N N . ARG A 1 114 ? -1.146 -10.472 10.695 1.00 93.50 114 ARG A N 1
ATOM 930 C CA . ARG A 1 114 ? -1.829 -11.301 9.686 1.00 93.50 114 ARG A CA 1
ATOM 931 C C . ARG A 1 114 ? -2.915 -10.503 8.969 1.00 93.50 114 ARG A C 1
ATOM 933 O O . ARG A 1 114 ? -2.964 -10.541 7.743 1.00 93.50 114 ARG A O 1
ATOM 940 N N . THR A 1 115 ? -3.731 -9.752 9.708 1.00 94.00 115 THR A N 1
ATOM 941 C CA . THR A 1 115 ? -4.797 -8.919 9.128 1.00 94.00 115 THR A CA 1
ATOM 942 C C . THR A 1 115 ? -4.223 -7.801 8.265 1.00 94.00 115 THR A C 1
ATOM 944 O O . THR A 1 115 ? -4.636 -7.645 7.118 1.00 94.00 115 THR A O 1
ATOM 947 N N . VAL A 1 116 ? -3.188 -7.110 8.751 1.00 95.81 116 VAL A N 1
ATOM 948 C CA . VAL A 1 116 ? -2.487 -6.072 7.984 1.00 95.81 116 VAL A CA 1
ATOM 949 C C . VAL A 1 116 ? -1.876 -6.637 6.702 1.00 95.81 116 VAL A C 1
ATOM 951 O O . VAL A 1 116 ? -2.064 -6.064 5.631 1.00 95.81 116 VAL A O 1
ATOM 954 N N . ARG A 1 117 ? -1.188 -7.788 6.760 1.00 95.19 117 ARG A N 1
ATOM 955 C CA . ARG A 1 117 ? -0.650 -8.435 5.548 1.00 95.19 117 ARG A CA 1
ATOM 956 C C . ARG A 1 117 ? -1.743 -8.836 4.566 1.00 95.19 117 ARG A C 1
ATOM 958 O O . ARG A 1 117 ? -1.524 -8.710 3.366 1.00 95.19 117 ARG A O 1
ATOM 965 N N . LYS A 1 118 ? -2.890 -9.327 5.047 1.00 94.75 118 LYS A N 1
ATOM 966 C CA . LYS A 1 118 ? -4.026 -9.703 4.192 1.00 94.75 118 LYS A CA 1
ATOM 967 C C . LYS A 1 118 ? -4.492 -8.505 3.362 1.00 94.75 118 LYS A C 1
ATOM 969 O O . LYS A 1 118 ? -4.620 -8.632 2.151 1.00 94.75 118 LYS A O 1
ATOM 974 N N . ILE A 1 119 ? -4.655 -7.347 3.998 1.00 94.56 119 ILE A N 1
ATOM 975 C CA . ILE A 1 119 ? -5.095 -6.109 3.338 1.00 94.56 119 ILE A CA 1
ATOM 976 C C . ILE A 1 119 ? -4.016 -5.565 2.406 1.00 94.56 119 ILE A C 1
ATOM 978 O O . ILE A 1 119 ? -4.294 -5.259 1.251 1.00 94.56 119 ILE A O 1
ATOM 982 N N . TRP A 1 120 ? -2.762 -5.539 2.857 1.00 95.06 120 TRP A N 1
ATOM 983 C CA . TRP A 1 120 ? -1.639 -5.089 2.036 1.00 95.06 120 TRP A CA 1
ATOM 984 C C . TRP A 1 120 ? -1.444 -5.956 0.777 1.00 95.06 120 TRP A C 1
ATOM 986 O O . TRP A 1 120 ? -1.193 -5.430 -0.301 1.00 95.06 120 TRP A O 1
ATOM 996 N N . ASN A 1 121 ? -1.618 -7.280 0.881 1.00 93.25 121 ASN A N 1
ATOM 997 C CA . ASN A 1 121 ? -1.537 -8.197 -0.264 1.00 93.25 121 ASN A CA 1
ATOM 998 C C . ASN A 1 121 ? -2.751 -8.110 -1.206 1.00 93.25 121 ASN A C 1
ATOM 1000 O O . ASN A 1 121 ? -2.614 -8.438 -2.386 1.00 93.25 121 ASN A O 1
ATOM 1004 N N . ALA A 1 122 ? -3.923 -7.731 -0.686 1.00 93.81 122 ALA A N 1
ATOM 1005 C CA . ALA A 1 122 ? -5.134 -7.501 -1.474 1.00 93.81 122 ALA A CA 1
ATOM 1006 C C . ALA A 1 122 ? -5.113 -6.138 -2.191 1.00 93.81 122 ALA A C 1
ATOM 1008 O O . ALA A 1 122 ? -5.777 -5.968 -3.210 1.00 93.81 122 ALA A O 1
ATOM 1009 N N . CYS A 1 123 ? -4.328 -5.180 -1.693 1.00 95.19 123 CYS A N 1
ATOM 1010 C CA . CYS A 1 123 ? -4.193 -3.858 -2.286 1.00 95.19 123 CYS A CA 1
ATOM 1011 C C . CYS A 1 123 ? -3.483 -3.911 -3.648 1.00 95.19 123 CYS A C 1
ATOM 1013 O O . CYS A 1 123 ? -2.311 -4.287 -3.754 1.00 95.19 123 CYS A O 1
ATOM 1015 N N . VAL A 1 124 ? -4.184 -3.465 -4.695 1.00 94.06 124 VAL A N 1
ATOM 1016 C CA . VAL A 1 124 ? -3.678 -3.439 -6.077 1.00 94.06 124 VAL A CA 1
ATOM 1017 C C . VAL A 1 124 ? -2.440 -2.552 -6.200 1.00 94.06 124 VAL A C 1
ATOM 1019 O O . VAL A 1 124 ? -1.462 -2.963 -6.822 1.00 94.06 124 VAL A O 1
ATOM 1022 N N . ASN A 1 125 ? -2.438 -1.376 -5.564 1.00 93.50 125 ASN A N 1
ATOM 1023 C CA . ASN A 1 125 ? -1.302 -0.454 -5.613 1.00 93.50 125 ASN A CA 1
ATOM 1024 C C . ASN A 1 125 ? -0.058 -1.104 -4.996 1.00 93.50 125 ASN A C 1
ATOM 1026 O O . ASN A 1 125 ? 0.984 -1.164 -5.642 1.00 93.50 125 ASN A O 1
ATOM 1030 N N . CYS A 1 126 ? -0.174 -1.682 -3.798 1.00 94.44 126 CYS A N 1
ATOM 1031 C CA . CYS A 1 126 ? 0.942 -2.380 -3.156 1.00 94.44 126 CYS A CA 1
ATOM 1032 C C . CYS A 1 126 ? 1.426 -3.580 -3.964 1.00 94.44 126 CYS A C 1
ATOM 1034 O O . CYS A 1 126 ? 2.630 -3.792 -4.070 1.00 94.44 126 CYS A O 1
ATOM 1036 N N . ARG A 1 127 ? 0.511 -4.353 -4.561 1.00 93.12 127 ARG A N 1
ATOM 1037 C CA . ARG A 1 127 ? 0.874 -5.490 -5.413 1.00 93.12 127 ARG A CA 1
ATOM 1038 C C . ARG A 1 127 ? 1.650 -5.039 -6.656 1.00 93.12 127 ARG A C 1
ATOM 1040 O O . ARG A 1 127 ? 2.634 -5.691 -6.992 1.00 93.12 127 ARG A O 1
ATOM 1047 N N . ARG A 1 128 ? 1.260 -3.921 -7.279 1.00 90.38 128 ARG A N 1
ATOM 1048 C CA . ARG A 1 128 ? 1.981 -3.302 -8.407 1.00 90.38 128 ARG A CA 1
ATOM 1049 C C . ARG A 1 128 ? 3.355 -2.773 -7.988 1.00 90.38 128 ARG A C 1
ATOM 1051 O O . ARG A 1 128 ? 4.337 -3.065 -8.647 1.00 90.38 128 ARG A O 1
ATOM 1058 N N . TYR A 1 129 ? 3.467 -2.077 -6.858 1.00 88.62 129 TYR A N 1
ATOM 1059 C CA . TYR A 1 129 ? 4.776 -1.616 -6.371 1.00 88.62 129 TYR A CA 1
ATOM 1060 C C . TYR A 1 129 ? 5.697 -2.765 -5.934 1.00 88.62 129 TYR A C 1
ATOM 1062 O O . TYR A 1 129 ? 6.915 -2.646 -6.017 1.00 88.62 129 TYR A O 1
ATOM 1070 N N . LYS A 1 130 ? 5.133 -3.888 -5.472 1.00 87.44 130 LYS A N 1
ATOM 1071 C CA . LYS A 1 130 ? 5.896 -5.084 -5.089 1.00 87.44 130 LYS A CA 1
ATOM 1072 C C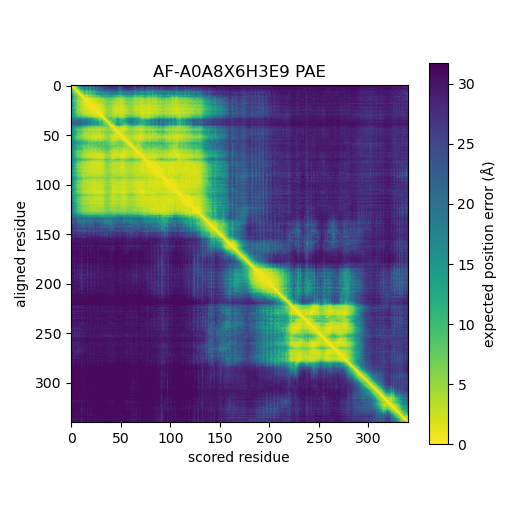 . LYS A 1 130 ? 6.360 -5.904 -6.297 1.00 87.44 130 LYS A C 1
ATOM 1074 O O . LYS A 1 130 ? 7.281 -6.708 -6.145 1.00 87.44 130 LYS A O 1
ATOM 1079 N N . SER A 1 131 ? 5.700 -5.799 -7.454 1.00 85.06 131 SER A N 1
ATOM 1080 C CA . SER A 1 131 ? 6.050 -6.639 -8.600 1.00 85.06 131 SER A CA 1
ATOM 1081 C C . SER A 1 131 ? 7.483 -6.356 -9.025 1.00 85.06 131 SER A C 1
ATOM 1083 O O . SER A 1 131 ? 7.856 -5.205 -9.246 1.00 85.06 131 SER A O 1
ATOM 1085 N N . LYS A 1 132 ? 8.289 -7.414 -9.120 1.00 78.69 132 LYS A N 1
ATOM 1086 C CA . LYS A 1 132 ? 9.642 -7.299 -9.654 1.00 78.69 132 LYS A CA 1
ATOM 1087 C C . LYS A 1 132 ? 9.538 -6.934 -11.130 1.00 78.69 132 LYS A C 1
ATOM 1089 O O . LYS A 1 132 ? 8.681 -7.478 -11.827 1.00 78.69 132 LYS A O 1
ATOM 1094 N N . SER A 1 133 ? 10.417 -6.046 -11.588 1.00 76.31 133 SER A N 1
ATOM 1095 C CA . SER A 1 133 ? 10.606 -5.846 -13.023 1.00 76.31 133 SER A CA 1
ATOM 1096 C C . SER A 1 133 ? 10.900 -7.207 -13.662 1.00 76.31 133 SER A C 1
ATOM 1098 O O . SER A 1 133 ? 11.639 -7.987 -13.044 1.00 76.31 133 SER A O 1
ATOM 1100 N N . PRO A 1 134 ? 10.334 -7.532 -14.837 1.00 75.81 134 PRO A N 1
ATOM 1101 C CA . PRO A 1 134 ? 10.742 -8.727 -15.557 1.00 75.81 134 PRO A CA 1
ATOM 1102 C C . PRO A 1 134 ? 12.261 -8.667 -15.747 1.00 75.81 134 PRO A C 1
ATOM 1104 O O . PRO A 1 134 ? 12.779 -7.764 -16.404 1.00 75.81 134 PRO A O 1
ATOM 1107 N N . MET A 1 135 ? 12.983 -9.592 -15.107 1.00 74.00 135 MET A N 1
ATOM 1108 C CA . MET A 1 135 ? 14.390 -9.799 -15.420 1.00 74.00 135 MET A CA 1
ATOM 1109 C C . MET A 1 135 ? 14.417 -10.352 -16.836 1.00 74.00 135 MET A C 1
ATOM 1111 O O . MET A 1 135 ? 13.932 -11.451 -17.087 1.00 74.00 135 MET A O 1
ATOM 1115 N N . THR A 1 136 ? 14.901 -9.536 -17.760 1.00 74.31 136 THR A N 1
ATOM 1116 C CA . THR A 1 136 ? 15.264 -10.001 -19.089 1.00 74.31 136 THR A CA 1
ATOM 1117 C C . THR A 1 136 ? 16.676 -10.543 -19.000 1.00 74.31 136 THR A C 1
ATOM 1119 O O . THR A 1 136 ? 17.528 -9.956 -18.323 1.00 74.31 136 THR A O 1
ATOM 1122 N N . ASP A 1 137 ? 16.917 -11.674 -19.656 1.00 76.69 137 ASP A N 1
ATOM 1123 C CA . ASP A 1 137 ? 18.282 -12.132 -19.851 1.00 76.69 137 ASP A CA 1
ATOM 1124 C C . ASP A 1 137 ? 19.054 -11.024 -20.581 1.00 76.69 137 ASP A C 1
ATOM 1126 O O . ASP A 1 137 ? 18.504 -10.386 -21.490 1.00 76.69 137 ASP A O 1
ATOM 1130 N N . PRO A 1 138 ? 20.298 -10.730 -20.166 1.00 72.00 138 PRO A N 1
ATOM 1131 C CA . PRO A 1 138 ? 21.084 -9.695 -20.810 1.00 72.00 138 PRO A CA 1
ATOM 1132 C C . PRO A 1 138 ? 21.223 -10.033 -22.295 1.00 72.00 138 PRO A C 1
ATOM 1134 O O . PRO A 1 138 ? 21.726 -11.094 -22.662 1.00 72.00 138 PRO A O 1
ATOM 1137 N N . VAL A 1 139 ? 20.758 -9.126 -23.154 1.00 78.12 139 VAL A N 1
ATOM 1138 C CA . VAL A 1 139 ? 20.889 -9.282 -24.604 1.00 78.12 139 VAL A CA 1
ATOM 1139 C C . VAL A 1 139 ? 22.375 -9.319 -24.955 1.00 78.12 139 VAL A C 1
ATOM 1141 O O . VAL A 1 139 ? 23.155 -8.495 -24.468 1.00 78.12 139 VAL A O 1
ATOM 1144 N N . SER A 1 140 ? 22.773 -10.268 -25.804 1.00 79.94 140 SER A N 1
ATOM 1145 C CA . SER A 1 140 ? 24.139 -10.330 -26.322 1.00 79.94 140 SER A CA 1
ATOM 1146 C C . SER A 1 140 ? 24.500 -9.014 -27.013 1.00 79.94 140 SER A C 1
ATOM 1148 O O . SER A 1 140 ? 23.708 -8.464 -27.781 1.00 79.94 140 SER A O 1
ATOM 1150 N N . LEU A 1 141 ? 25.696 -8.491 -26.734 1.00 78.75 141 LEU A N 1
ATOM 1151 C CA . LEU A 1 141 ? 26.168 -7.261 -27.366 1.00 78.75 141 LEU A CA 1
ATOM 1152 C C . LEU A 1 141 ? 26.190 -7.432 -28.899 1.00 78.75 141 LEU A C 1
ATOM 1154 O O . LEU A 1 141 ? 26.597 -8.495 -29.374 1.00 78.75 141 LEU A O 1
ATOM 1158 N N . PRO A 1 142 ? 25.780 -6.413 -29.681 1.00 81.88 142 PRO A N 1
ATOM 1159 C CA . PRO A 1 142 ? 25.898 -6.452 -31.135 1.00 81.88 142 PRO A CA 1
ATOM 1160 C C . PRO A 1 142 ? 27.332 -6.772 -31.550 1.00 81.88 142 PRO A C 1
ATOM 1162 O O . PRO A 1 142 ? 28.272 -6.258 -30.941 1.00 81.88 142 PRO A O 1
ATOM 1165 N N . GLY A 1 143 ? 27.501 -7.581 -32.599 1.00 74.62 143 GLY A N 1
ATOM 1166 C CA . GLY A 1 143 ? 28.823 -8.020 -33.056 1.00 74.62 143 GLY A CA 1
ATOM 1167 C C . GLY A 1 143 ? 29.788 -6.860 -33.312 1.00 74.62 143 GLY A C 1
ATOM 1168 O O . GLY A 1 143 ? 30.962 -6.961 -32.981 1.00 74.62 143 GLY A O 1
ATOM 1169 N N . ASP A 1 144 ? 29.286 -5.723 -33.792 1.00 72.56 144 ASP A N 1
ATOM 1170 C CA . ASP A 1 144 ? 30.090 -4.524 -34.071 1.00 72.56 144 ASP A CA 1
ATOM 1171 C C . ASP A 1 144 ? 30.660 -3.855 -32.808 1.00 72.56 144 ASP A C 1
ATOM 1173 O O . ASP A 1 144 ? 31.592 -3.065 -32.896 1.00 72.56 144 ASP A O 1
ATOM 1177 N N . ARG A 1 145 ? 30.123 -4.172 -31.621 1.00 68.12 145 ARG A N 1
ATOM 1178 C CA . ARG A 1 145 ? 30.623 -3.689 -30.322 1.00 68.12 145 ARG A CA 1
ATOM 1179 C C . ARG A 1 145 ? 31.684 -4.607 -29.709 1.00 68.12 145 ARG A C 1
ATOM 1181 O O . ARG A 1 145 ? 32.299 -4.228 -28.718 1.00 68.12 145 ARG A O 1
ATOM 1188 N N . VAL A 1 146 ? 31.815 -5.825 -30.236 1.00 78.69 146 VAL A N 1
ATOM 1189 C CA . VAL A 1 146 ? 32.685 -6.887 -29.701 1.00 78.69 146 VAL A CA 1
ATOM 1190 C C . VAL A 1 146 ? 33.846 -7.188 -30.649 1.00 78.69 146 VAL A C 1
ATOM 1192 O O . VAL A 1 146 ? 34.872 -7.694 -30.213 1.00 78.69 146 VAL A O 1
ATOM 1195 N N . LYS A 1 147 ? 33.703 -6.878 -31.940 1.00 77.88 147 LYS A N 1
ATOM 1196 C CA . LYS A 1 147 ? 34.792 -6.989 -32.909 1.00 77.88 147 LYS A CA 1
ATOM 1197 C C . LYS A 1 147 ? 35.840 -5.911 -32.651 1.00 77.88 147 LYS A C 1
ATOM 1199 O O . LYS A 1 147 ? 35.500 -4.735 -32.530 1.00 77.88 147 LYS A O 1
ATOM 1204 N N . ASP A 1 148 ? 37.103 -6.314 -32.670 1.00 77.50 148 ASP A N 1
ATOM 1205 C CA . ASP A 1 148 ? 38.212 -5.386 -32.842 1.00 77.50 148 ASP A CA 1
ATOM 1206 C C . ASP A 1 148 ? 38.089 -4.774 -34.241 1.00 77.50 148 ASP A C 1
ATOM 1208 O O . ASP A 1 148 ? 38.238 -5.464 -35.249 1.00 77.50 148 ASP A O 1
ATOM 1212 N N . ALA A 1 149 ? 37.735 -3.494 -34.296 1.00 70.50 149 ALA A N 1
ATOM 1213 C CA . ALA A 1 149 ? 37.541 -2.753 -35.534 1.00 70.50 149 ALA A CA 1
ATOM 1214 C C . ALA A 1 149 ? 38.561 -1.616 -35.603 1.00 70.50 149 ALA A C 1
ATOM 1216 O O . ALA A 1 149 ? 38.850 -0.953 -34.599 1.00 70.50 149 ALA A O 1
ATOM 1217 N N . ALA A 1 150 ? 39.104 -1.363 -36.791 1.00 72.50 150 ALA A N 1
ATOM 1218 C CA . ALA A 1 150 ? 39.950 -0.203 -37.019 1.00 72.50 150 ALA A CA 1
ATOM 1219 C C . ALA A 1 150 ? 39.133 1.094 -36.854 1.00 72.50 150 ALA A C 1
ATOM 1221 O O . ALA A 1 150 ? 37.907 1.124 -37.013 1.00 72.50 150 ALA A O 1
ATOM 1222 N N . VAL A 1 151 ? 39.814 2.203 -36.552 1.00 58.50 151 VAL A N 1
ATOM 1223 C CA . VAL A 1 151 ? 39.160 3.515 -36.438 1.00 58.50 151 VAL A CA 1
ATOM 1224 C C . VAL A 1 151 ? 38.390 3.805 -37.742 1.00 58.50 151 VAL A C 1
ATOM 1226 O O . VAL A 1 151 ? 38.991 3.822 -38.814 1.00 58.50 151 VAL A O 1
ATOM 1229 N N . PHE A 1 152 ? 37.073 4.045 -37.633 1.00 59.59 152 PHE A N 1
ATOM 1230 C CA . PHE A 1 152 ? 36.113 4.297 -38.732 1.00 59.59 152 PHE A CA 1
ATOM 1231 C C . PHE A 1 152 ? 35.654 3.088 -39.577 1.00 59.59 152 PHE A C 1
ATOM 1233 O O . PHE A 1 152 ? 35.076 3.295 -40.642 1.00 59.59 152 PHE A O 1
ATOM 1240 N N . GLU A 1 153 ? 35.863 1.848 -39.126 1.00 65.44 153 GLU A N 1
ATOM 1241 C CA . GLU A 1 153 ? 35.394 0.640 -39.832 1.00 65.44 153 GLU A CA 1
ATOM 1242 C C . GLU A 1 153 ? 33.918 0.292 -39.554 1.00 65.44 153 GLU A C 1
ATOM 1244 O O . GLU A 1 153 ? 33.219 -0.192 -40.442 1.00 65.44 153 GLU A O 1
ATOM 1249 N N . VAL A 1 154 ? 33.410 0.581 -38.351 1.00 65.00 154 VAL A N 1
ATOM 1250 C CA . VAL A 1 154 ? 31.975 0.455 -38.052 1.00 65.00 154 VAL A CA 1
ATOM 1251 C C . VAL A 1 154 ? 31.267 1.693 -38.595 1.00 65.00 154 VAL A C 1
ATOM 1253 O O . VAL A 1 154 ? 31.512 2.805 -38.119 1.00 65.00 154 VAL A O 1
ATOM 1256 N N . ASP A 1 155 ? 30.413 1.498 -39.601 1.00 54.62 155 ASP A N 1
ATOM 1257 C CA . ASP A 1 155 ? 29.689 2.572 -40.281 1.00 54.62 155 ASP A CA 1
ATOM 1258 C C . ASP A 1 155 ? 28.963 3.469 -39.268 1.00 54.62 155 ASP A C 1
ATOM 1260 O O . ASP A 1 155 ? 27.955 3.102 -38.660 1.00 54.62 155 ASP A O 1
ATOM 1264 N N . LEU A 1 156 ? 29.463 4.697 -39.114 1.00 54.25 156 LEU A N 1
ATOM 1265 C CA . LEU A 1 156 ? 28.756 5.775 -38.439 1.00 54.25 156 LEU A CA 1
ATOM 1266 C C . LEU A 1 156 ? 27.582 6.180 -39.330 1.00 54.25 156 LEU A C 1
ATOM 1268 O O . LEU A 1 156 ? 27.673 7.146 -40.089 1.00 54.25 156 LEU A O 1
ATOM 1272 N N . THR A 1 157 ? 26.475 5.438 -39.268 1.00 57.03 157 THR A N 1
ATOM 1273 C CA . THR A 1 157 ? 25.235 5.863 -39.917 1.00 57.03 157 THR A CA 1
ATOM 1274 C C . THR A 1 157 ? 24.844 7.213 -39.317 1.00 57.03 157 THR A C 1
ATOM 1276 O O . THR A 1 157 ? 24.563 7.278 -38.114 1.00 57.03 157 THR A O 1
ATOM 1279 N N . PRO A 1 158 ? 24.848 8.308 -40.096 1.00 51.59 158 PRO A N 1
ATOM 1280 C CA . PRO A 1 158 ? 24.513 9.613 -39.560 1.00 51.59 158 PRO A CA 1
ATOM 1281 C C . PRO A 1 158 ? 23.057 9.588 -39.100 1.00 51.59 158 PRO A C 1
ATOM 1283 O O . PRO A 1 158 ? 22.169 9.158 -39.840 1.00 51.59 158 PRO A O 1
ATOM 1286 N N . ILE A 1 159 ? 22.805 10.053 -37.876 1.00 51.31 159 ILE A N 1
ATOM 1287 C CA . ILE A 1 159 ? 21.443 10.174 -37.358 1.00 51.31 159 ILE A CA 1
ATOM 1288 C C . ILE A 1 159 ? 20.694 11.149 -38.270 1.00 51.31 159 ILE A C 1
ATOM 1290 O O . ILE A 1 159 ? 21.036 12.328 -38.366 1.00 51.31 159 ILE A O 1
ATOM 1294 N N . THR A 1 160 ? 19.682 10.654 -38.978 1.00 54.06 160 THR A N 1
ATOM 1295 C CA . THR A 1 160 ? 18.897 11.477 -39.902 1.00 54.06 160 THR A CA 1
ATOM 1296 C C . THR A 1 160 ? 17.721 12.137 -39.177 1.00 54.06 160 THR A C 1
ATOM 1298 O O . THR A 1 160 ? 17.168 11.551 -38.248 1.00 54.06 160 THR A O 1
ATOM 1301 N N . PRO A 1 161 ? 17.233 13.307 -39.629 1.00 48.38 161 PRO A N 1
ATOM 1302 C CA . PRO A 1 161 ? 16.003 13.912 -39.105 1.00 48.38 161 PRO A CA 1
ATOM 1303 C C . PRO A 1 161 ? 14.792 12.965 -39.136 1.00 48.38 161 PRO A C 1
ATOM 1305 O O . PRO A 1 161 ? 13.898 13.065 -38.302 1.00 48.38 161 PRO A O 1
ATOM 1308 N N . ALA A 1 162 ? 14.775 12.006 -40.070 1.00 56.31 162 ALA A N 1
ATOM 1309 C CA . ALA A 1 162 ? 13.763 10.957 -40.142 1.00 56.31 162 ALA A CA 1
ATOM 1310 C C . ALA A 1 162 ? 13.774 10.037 -38.906 1.00 56.31 162 ALA A C 1
ATOM 1312 O O . ALA A 1 162 ? 12.704 9.676 -38.429 1.00 56.31 162 ALA A O 1
ATOM 1313 N N . MET A 1 163 ? 14.948 9.732 -38.341 1.00 64.44 163 MET A N 1
ATOM 1314 C CA . MET A 1 163 ? 15.091 8.929 -37.114 1.00 64.44 163 MET A CA 1
ATOM 1315 C C . MET A 1 163 ? 14.554 9.644 -35.864 1.0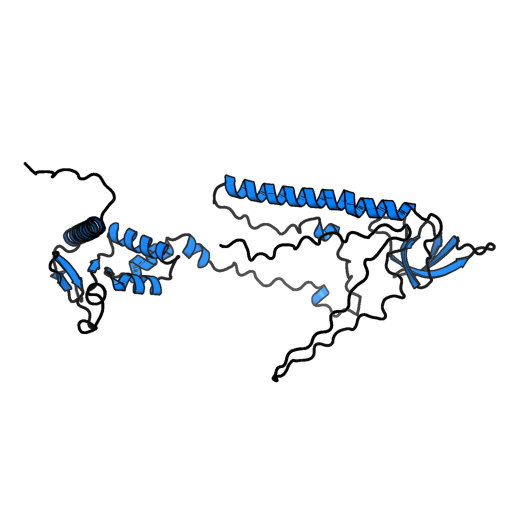0 64.44 163 MET A C 1
ATOM 1317 O O . MET A 1 163 ? 14.292 8.989 -34.864 1.00 64.44 163 MET A O 1
ATOM 1321 N N . PHE A 1 164 ? 14.346 10.965 -35.924 1.00 53.19 164 PHE A N 1
ATOM 1322 C CA . PHE A 1 164 ? 13.639 11.733 -34.891 1.00 53.19 164 PHE A CA 1
ATOM 1323 C C . PHE A 1 164 ? 12.141 11.919 -35.195 1.00 53.19 164 PHE A C 1
ATOM 1325 O O . PHE A 1 164 ? 11.346 12.150 -34.288 1.00 53.19 164 PHE A O 1
ATOM 1332 N N . LEU A 1 165 ? 11.746 11.875 -36.474 1.00 54.56 165 LEU A N 1
ATOM 1333 C CA . LEU A 1 165 ? 10.371 12.130 -36.928 1.00 54.56 165 LEU A CA 1
ATOM 1334 C C . LEU A 1 165 ? 9.480 10.882 -36.931 1.00 54.56 165 LEU A C 1
ATOM 1336 O O . LEU A 1 165 ? 8.254 11.015 -36.825 1.00 54.56 165 LEU A O 1
ATOM 1340 N N . PHE A 1 166 ? 10.085 9.706 -37.089 1.00 59.06 166 PHE A N 1
ATOM 1341 C CA . PHE A 1 166 ? 9.440 8.410 -36.934 1.00 59.06 166 PHE A CA 1
ATOM 1342 C C . PHE A 1 166 ? 9.787 7.872 -35.547 1.00 59.06 166 PHE A C 1
ATOM 1344 O O . PHE A 1 166 ? 10.963 7.766 -35.209 1.00 59.06 166 PHE A O 1
ATOM 1351 N N . GLU A 1 167 ? 8.773 7.570 -34.733 1.00 48.69 167 GLU A N 1
ATOM 1352 C CA . GLU A 1 167 ? 8.995 6.879 -33.462 1.00 48.69 167 GLU A CA 1
ATOM 1353 C C . GLU A 1 167 ? 9.725 5.564 -33.745 1.00 48.69 167 GLU A C 1
ATOM 1355 O O . GLU A 1 167 ? 9.376 4.830 -34.676 1.00 48.69 167 GLU A O 1
ATOM 1360 N N . ILE A 1 168 ? 10.751 5.271 -32.945 1.00 57.16 168 ILE A N 1
ATOM 1361 C CA . ILE A 1 168 ? 11.278 3.914 -32.850 1.00 57.16 168 ILE A CA 1
ATOM 1362 C C . ILE A 1 168 ? 10.063 3.055 -32.504 1.00 57.16 168 ILE A C 1
ATOM 1364 O O . ILE A 1 168 ? 9.440 3.293 -31.471 1.00 57.16 168 ILE A O 1
ATOM 1368 N N . GLN A 1 169 ? 9.694 2.103 -33.364 1.00 44.44 169 GLN A N 1
ATOM 1369 C CA . GLN A 1 169 ? 8.698 1.096 -33.009 1.00 44.44 169 GLN A CA 1
ATOM 1370 C C . GLN A 1 169 ? 9.314 0.220 -31.919 1.00 44.44 169 GLN A C 1
ATOM 1372 O O . GLN A 1 169 ? 9.858 -0.850 -32.179 1.00 44.44 169 GLN A O 1
ATOM 1377 N N . THR A 1 170 ? 9.305 0.704 -30.682 1.00 45.41 170 THR A N 1
ATOM 1378 C CA . THR A 1 170 ? 9.464 -0.156 -29.523 1.00 45.41 170 THR A CA 1
ATOM 1379 C C . THR A 1 170 ? 8.299 -1.126 -29.577 1.00 45.41 170 THR A C 1
ATOM 1381 O O . THR A 1 170 ? 7.153 -0.688 -29.664 1.00 45.41 170 THR A O 1
ATOM 1384 N N . ALA A 1 171 ? 8.584 -2.427 -29.572 1.00 46.62 171 ALA A N 1
ATOM 1385 C CA . ALA A 1 171 ? 7.560 -3.433 -29.356 1.00 46.62 171 ALA A CA 1
ATOM 1386 C C . ALA A 1 171 ? 6.838 -3.081 -28.047 1.00 46.62 171 ALA A C 1
ATOM 1388 O O . ALA A 1 171 ? 7.407 -3.201 -26.963 1.00 46.62 171 ALA A O 1
ATOM 1389 N N . GLU A 1 172 ? 5.628 -2.541 -28.159 1.00 40.00 172 GLU A N 1
ATOM 1390 C CA . GLU A 1 172 ? 4.834 -2.144 -27.008 1.00 40.00 172 GLU A CA 1
ATOM 1391 C C . GLU A 1 172 ? 4.494 -3.395 -26.191 1.00 40.00 172 GLU A C 1
ATOM 1393 O O . GLU A 1 172 ? 3.859 -4.333 -26.683 1.00 40.00 172 GLU A O 1
ATOM 1398 N N . THR A 1 173 ? 4.867 -3.406 -24.913 1.00 45.06 173 THR A N 1
ATOM 1399 C CA . THR A 1 173 ? 4.133 -4.192 -23.925 1.00 45.06 173 THR A CA 1
ATOM 1400 C C . THR A 1 173 ? 2.739 -3.586 -23.805 1.00 45.06 173 THR A C 1
ATOM 1402 O O . THR A 1 173 ? 2.603 -2.391 -23.547 1.00 45.06 173 THR A O 1
ATOM 1405 N N . LYS A 1 174 ? 1.693 -4.392 -24.018 1.00 40.72 174 LYS A N 1
ATOM 1406 C CA . LYS A 1 174 ? 0.305 -3.940 -23.873 1.00 40.72 174 LYS A CA 1
ATOM 1407 C C . LYS A 1 174 ? 0.031 -3.551 -22.420 1.00 40.72 174 LYS A C 1
ATOM 1409 O O . LYS A 1 174 ? -0.258 -4.416 -21.596 1.00 40.72 174 LYS A O 1
ATOM 1414 N N . ASP A 1 175 ? 0.038 -2.255 -22.137 1.00 37.69 175 ASP A N 1
ATOM 1415 C CA . ASP A 1 175 ? -0.523 -1.715 -20.904 1.00 37.69 175 ASP A CA 1
ATOM 1416 C C . ASP A 1 175 ? -2.050 -1.687 -21.020 1.00 37.69 175 ASP A C 1
ATOM 1418 O O . ASP A 1 175 ? -2.671 -0.713 -21.449 1.00 37.69 175 ASP A O 1
ATOM 1422 N N . LEU A 1 176 ? -2.674 -2.793 -20.625 1.00 49.09 176 LEU A N 1
ATOM 1423 C CA . LEU A 1 176 ? -4.082 -2.814 -20.261 1.00 49.09 176 LEU A CA 1
ATOM 1424 C C . LEU A 1 176 ? -4.163 -2.683 -18.733 1.00 49.09 176 LEU A C 1
ATOM 1426 O O . LEU A 1 176 ? -3.812 -3.609 -18.012 1.00 49.09 176 LEU A O 1
ATOM 1430 N N . GLU A 1 177 ? -4.596 -1.519 -18.233 1.00 41.50 177 GLU A N 1
ATOM 1431 C CA . GLU A 1 177 ? -5.917 -1.390 -17.587 1.00 41.50 177 GLU A CA 1
ATOM 1432 C C . GLU A 1 177 ? -6.120 -0.074 -16.797 1.00 41.50 177 GLU A C 1
ATOM 1434 O O . GLU A 1 177 ? -5.524 0.179 -15.747 1.00 41.50 177 GLU A O 1
ATOM 1439 N N . ILE A 1 178 ? -7.088 0.697 -17.312 1.00 49.72 178 ILE A N 1
ATOM 1440 C CA . ILE A 1 178 ? -8.183 1.384 -16.605 1.00 49.72 178 ILE A CA 1
ATOM 1441 C C . ILE A 1 178 ? -7.779 2.437 -15.557 1.00 49.72 178 ILE A C 1
ATOM 1443 O O . ILE A 1 178 ? -7.801 2.227 -14.346 1.00 49.72 178 ILE A O 1
ATOM 1447 N N . ARG A 1 179 ? -7.583 3.662 -16.046 1.00 46.22 179 ARG A N 1
ATOM 1448 C CA . ARG A 1 179 ? -8.068 4.883 -15.389 1.00 46.22 179 ARG A CA 1
ATOM 1449 C C . ARG A 1 179 ? -8.802 5.689 -16.459 1.00 46.22 179 ARG A C 1
ATOM 1451 O O . ARG A 1 179 ? -8.361 5.717 -17.596 1.00 46.22 179 ARG A O 1
ATOM 1458 N N . ASP A 1 180 ? -9.964 6.215 -16.100 1.00 46.66 180 ASP A N 1
ATOM 1459 C CA . ASP A 1 180 ? -10.927 6.985 -16.896 1.00 46.66 180 ASP A CA 1
ATOM 1460 C C . ASP A 1 180 ? -10.631 7.168 -18.409 1.00 46.66 180 ASP A C 1
ATOM 1462 O O . ASP A 1 180 ? -9.767 7.952 -18.824 1.00 46.66 180 ASP A O 1
ATOM 1466 N N . ALA A 1 181 ? -11.395 6.461 -19.252 1.00 53.97 181 ALA A N 1
ATOM 1467 C CA . ALA A 1 181 ? -11.252 6.469 -20.711 1.00 53.97 181 ALA A CA 1
ATOM 1468 C C . ALA A 1 181 ? -11.308 7.887 -21.312 1.00 53.97 181 ALA A C 1
ATOM 1470 O O . ALA A 1 181 ? -10.707 8.140 -22.359 1.00 53.97 181 ALA A O 1
ATOM 1471 N N . ASN A 1 182 ? -11.982 8.831 -20.650 1.00 58.44 182 ASN A N 1
ATOM 1472 C CA . ASN A 1 182 ? -12.097 10.208 -21.123 1.00 58.44 182 ASN A CA 1
ATOM 1473 C C . ASN A 1 182 ? -10.847 11.054 -20.830 1.00 58.44 182 ASN A C 1
ATOM 1475 O O . ASN A 1 182 ? -10.462 11.882 -21.665 1.00 58.44 182 ASN A O 1
ATOM 1479 N N . HIS A 1 183 ? -10.149 10.817 -19.714 1.00 55.16 183 HIS A N 1
ATOM 1480 C CA . HIS A 1 183 ? -8.961 11.594 -19.352 1.00 55.16 183 HIS A CA 1
ATOM 1481 C C . HIS A 1 183 ? -7.745 11.241 -20.226 1.00 55.16 183 HIS A C 1
ATOM 1483 O O . HIS A 1 183 ? -7.069 12.149 -20.731 1.00 55.16 183 HIS A O 1
ATOM 1489 N N . PHE A 1 184 ? -7.505 9.949 -20.491 1.00 51.88 184 PHE A N 1
ATOM 1490 C CA . PHE A 1 184 ? -6.429 9.533 -21.400 1.00 51.88 184 PHE A CA 1
ATOM 1491 C C . PHE A 1 184 ? -6.707 9.954 -22.836 1.00 51.88 184 PHE A C 1
ATOM 1493 O O . PHE A 1 184 ? -5.800 10.470 -23.482 1.00 51.88 184 PHE A O 1
ATOM 1500 N N . ARG A 1 185 ? -7.956 9.856 -23.320 1.00 62.06 185 ARG A N 1
ATOM 1501 C CA . ARG A 1 185 ? -8.322 10.350 -24.659 1.00 62.06 185 ARG A CA 1
ATOM 1502 C C . ARG A 1 185 ? -7.997 11.832 -24.824 1.00 62.06 185 ARG A C 1
ATOM 1504 O O . ARG A 1 185 ? -7.490 12.213 -25.874 1.00 62.06 185 ARG A O 1
ATOM 1511 N N . LYS A 1 186 ? -8.217 12.664 -23.799 1.00 68.38 186 LYS A N 1
ATOM 1512 C CA . LYS A 1 186 ? -7.886 14.098 -23.855 1.00 68.38 186 LYS A CA 1
ATOM 1513 C C . LYS A 1 186 ? -6.375 14.338 -23.934 1.00 68.38 186 LYS A C 1
ATOM 1515 O O . LYS A 1 186 ? -5.935 15.096 -24.795 1.00 68.38 186 LYS A O 1
ATOM 1520 N N . ARG A 1 187 ? -5.573 13.665 -23.097 1.00 69.38 187 ARG A N 1
ATOM 1521 C CA . ARG A 1 187 ? -4.105 13.828 -23.094 1.00 69.38 187 ARG A CA 1
ATOM 1522 C C . ARG A 1 187 ? -3.448 13.233 -24.342 1.00 69.38 187 ARG A C 1
ATOM 1524 O O . ARG A 1 187 ? -2.526 13.842 -24.874 1.00 69.38 187 ARG A O 1
ATOM 1531 N N . LEU A 1 188 ? -3.944 12.101 -24.845 1.00 68.31 188 LEU A N 1
ATOM 1532 C CA . LEU A 1 188 ? -3.453 11.483 -26.081 1.00 68.31 188 LEU A CA 1
ATOM 1533 C C . LEU A 1 188 ? -3.769 12.359 -27.300 1.00 68.31 188 LEU A C 1
ATOM 1535 O O . LEU A 1 188 ? -2.875 12.647 -28.089 1.00 68.31 188 LEU A O 1
ATOM 1539 N N . ARG A 1 189 ? -5.011 12.856 -27.413 1.00 72.62 189 ARG A N 1
ATOM 1540 C CA . ARG A 1 189 ? -5.414 13.784 -28.485 1.00 72.62 189 ARG A CA 1
ATOM 1541 C C . ARG A 1 189 ? -4.625 15.087 -28.430 1.00 72.62 189 ARG A C 1
ATOM 1543 O O . ARG A 1 189 ? -4.221 15.587 -29.471 1.00 72.62 189 ARG A O 1
ATOM 1550 N N . PHE A 1 190 ? -4.368 15.614 -27.231 1.00 78.31 190 PHE A N 1
ATOM 1551 C CA . PHE A 1 190 ? -3.538 16.804 -27.060 1.00 78.31 190 PHE A CA 1
ATOM 1552 C C . PHE A 1 190 ? -2.095 16.563 -27.521 1.00 78.31 190 PHE A C 1
ATOM 1554 O O . PHE A 1 190 ? -1.576 17.348 -28.305 1.00 78.31 190 PHE A O 1
ATOM 1561 N N . ARG A 1 191 ? -1.467 15.452 -27.111 1.00 74.25 191 ARG A N 1
ATOM 1562 C CA . ARG A 1 191 ? -0.111 15.085 -27.561 1.00 74.25 191 ARG A CA 1
ATOM 1563 C C . ARG A 1 191 ? -0.039 14.913 -29.077 1.00 74.25 191 ARG A C 1
ATOM 1565 O O . ARG A 1 191 ? 0.852 15.481 -29.699 1.00 74.25 191 ARG A O 1
ATOM 1572 N N . ALA A 1 192 ? -0.989 14.187 -29.666 1.00 72.31 192 ALA A N 1
ATOM 1573 C CA . ALA A 1 192 ? -1.069 14.004 -31.113 1.00 72.31 192 ALA A CA 1
ATOM 1574 C C . ALA A 1 192 ? -1.214 15.350 -31.844 1.00 72.31 192 ALA A C 1
ATOM 1576 O O . ALA A 1 192 ? -0.478 15.613 -32.791 1.00 72.31 192 ALA A O 1
ATOM 1577 N N . LYS A 1 193 ? -2.082 16.238 -31.337 1.00 85.31 193 LYS A N 1
ATOM 1578 C CA . LYS A 1 193 ? -2.286 17.586 -31.881 1.00 85.31 193 LYS A CA 1
ATOM 1579 C C . LYS A 1 193 ? -1.018 18.442 -31.812 1.00 85.31 193 LYS A C 1
ATOM 1581 O O . LYS A 1 193 ? -0.650 19.044 -32.813 1.00 85.31 193 LYS A O 1
ATOM 1586 N N . VAL A 1 194 ? -0.325 18.469 -30.672 1.00 82.69 194 VAL A N 1
ATOM 1587 C CA . VAL A 1 194 ? 0.925 19.236 -30.507 1.00 82.69 194 VAL A CA 1
ATOM 1588 C C . VAL A 1 194 ? 2.013 18.730 -31.458 1.00 82.69 194 VAL A C 1
ATOM 1590 O O . VAL A 1 194 ? 2.713 19.528 -32.079 1.00 82.69 194 VAL A O 1
ATOM 1593 N N . ILE A 1 195 ? 2.136 17.410 -31.621 1.00 74.56 195 ILE A N 1
ATOM 1594 C CA . ILE A 1 195 ? 3.089 16.808 -32.564 1.00 74.56 195 ILE A CA 1
ATOM 1595 C C . ILE A 1 195 ? 2.747 17.197 -34.007 1.00 74.56 195 ILE A C 1
ATOM 1597 O O . ILE A 1 195 ? 3.639 17.531 -34.786 1.00 74.56 195 ILE A O 1
ATOM 1601 N N . GLU A 1 196 ? 1.469 17.167 -34.378 1.00 77.88 196 GLU A N 1
ATOM 1602 C CA . GLU A 1 196 ? 1.017 17.540 -35.717 1.00 77.88 196 GLU A CA 1
ATOM 1603 C C . GLU A 1 196 ? 1.241 19.033 -36.008 1.00 77.88 196 GLU A C 1
ATOM 1605 O O . GLU A 1 196 ? 1.756 19.388 -37.073 1.00 77.88 196 GLU A O 1
ATOM 1610 N N . GLU A 1 197 ? 0.957 19.907 -35.039 1.00 85.44 197 GLU A N 1
ATOM 1611 C CA . GLU A 1 197 ? 1.232 21.345 -35.126 1.00 85.44 197 GLU A CA 1
ATOM 1612 C C . GLU A 1 197 ? 2.730 21.632 -35.277 1.00 85.44 197 GLU A C 1
ATOM 1614 O O . GLU A 1 197 ? 3.120 22.423 -36.141 1.00 85.44 197 GLU A O 1
ATOM 1619 N N . LEU A 1 198 ? 3.584 20.948 -34.509 1.00 81.81 198 LEU A N 1
ATOM 1620 C CA . LEU A 1 198 ? 5.037 21.085 -34.614 1.00 81.81 198 LEU A CA 1
ATOM 1621 C C . LEU A 1 198 ? 5.551 20.608 -35.977 1.00 81.81 198 LEU A C 1
ATOM 1623 O O . LEU A 1 198 ? 6.338 21.307 -36.615 1.00 81.81 198 LEU A O 1
ATOM 1627 N N . LYS A 1 199 ? 5.059 19.467 -36.477 1.00 69.06 199 LYS A N 1
ATOM 1628 C CA . LYS A 1 199 ? 5.388 18.968 -37.824 1.00 69.06 199 LYS A CA 1
ATOM 1629 C C . LYS A 1 199 ? 4.991 19.972 -38.907 1.00 69.06 199 LYS A C 1
ATOM 1631 O O . LYS A 1 199 ? 5.755 20.187 -39.850 1.00 69.06 199 LYS A O 1
ATOM 1636 N N . LYS A 1 200 ? 3.819 20.600 -38.779 1.00 78.56 200 LYS A N 1
ATOM 1637 C CA . LYS A 1 200 ? 3.326 21.603 -39.732 1.00 78.56 200 LYS A CA 1
ATOM 1638 C C . LYS A 1 200 ? 4.175 22.875 -39.707 1.00 78.56 200 LYS A C 1
ATOM 1640 O O . LYS A 1 200 ? 4.593 23.327 -40.772 1.00 78.56 200 LYS A O 1
ATOM 1645 N N . ARG A 1 201 ? 4.481 23.412 -38.519 1.00 79.06 201 ARG A N 1
ATOM 1646 C CA . ARG A 1 201 ? 5.360 24.585 -38.373 1.00 79.06 201 ARG A CA 1
ATOM 1647 C C . ARG A 1 201 ? 6.757 24.306 -38.906 1.00 79.06 201 ARG A C 1
ATOM 1649 O O . ARG A 1 201 ? 7.252 25.074 -39.718 1.00 79.06 201 ARG A O 1
ATOM 1656 N N . PHE A 1 202 ? 7.352 23.166 -38.565 1.00 69.56 202 PHE A N 1
ATOM 1657 C CA . PHE A 1 202 ? 8.680 22.803 -39.056 1.00 69.56 202 PHE A CA 1
ATOM 1658 C C . PHE A 1 202 ? 8.735 22.706 -40.591 1.00 69.56 202 PHE A C 1
ATOM 1660 O O . PHE A 1 202 ? 9.648 23.239 -41.218 1.00 69.56 202 PHE A O 1
ATOM 1667 N N . ARG A 1 203 ? 7.737 22.088 -41.236 1.00 69.81 203 ARG A N 1
ATOM 1668 C CA . ARG A 1 203 ? 7.699 22.042 -42.708 1.00 69.81 203 ARG A CA 1
ATOM 1669 C C . ARG A 1 203 ? 7.519 23.422 -43.331 1.00 69.81 203 ARG A C 1
ATOM 1671 O O . ARG A 1 203 ? 8.207 23.750 -44.289 1.00 69.81 203 ARG A O 1
ATOM 1678 N N . ASN A 1 204 ? 6.599 24.223 -42.817 1.00 69.12 204 ASN A N 1
ATOM 1679 C CA . ASN A 1 204 ? 6.249 25.475 -43.478 1.00 69.12 204 ASN A CA 1
ATOM 1680 C C . ASN A 1 204 ? 7.271 26.578 -43.201 1.00 69.12 204 ASN A C 1
ATOM 1682 O O . ASN A 1 204 ? 7.622 27.331 -44.103 1.00 69.12 204 ASN A O 1
ATOM 1686 N N . GLU A 1 205 ? 7.762 26.661 -41.970 1.00 77.25 205 GLU A N 1
ATOM 1687 C CA . GLU A 1 205 ? 8.664 27.723 -41.541 1.00 77.25 205 GLU A CA 1
ATOM 1688 C C . GLU A 1 205 ? 10.116 27.337 -41.815 1.00 77.25 205 GLU A C 1
ATOM 1690 O O . GLU A 1 205 ? 10.812 28.068 -42.509 1.00 77.25 205 GLU A O 1
ATOM 1695 N N . TYR A 1 206 ? 10.576 26.167 -41.360 1.00 60.75 206 TYR A N 1
ATOM 1696 C CA . TYR A 1 206 ? 11.982 25.785 -41.515 1.00 60.75 206 TYR A CA 1
ATOM 1697 C C . TYR A 1 206 ? 12.305 25.284 -42.933 1.00 60.75 206 TYR A C 1
ATOM 1699 O O . TYR A 1 206 ? 13.193 25.834 -43.589 1.00 60.75 206 TYR A O 1
ATOM 1707 N N . LEU A 1 207 ? 11.563 24.300 -43.469 1.00 62.41 207 LEU A N 1
ATOM 1708 C CA . LEU A 1 207 ? 11.813 23.837 -44.850 1.00 62.41 207 LEU A CA 1
ATOM 1709 C C . LEU A 1 207 ? 11.438 24.903 -45.892 1.00 62.41 207 LEU A C 1
ATOM 1711 O O . LEU A 1 207 ? 12.118 25.021 -46.912 1.00 62.41 207 LEU A O 1
ATOM 1715 N N . GLY A 1 208 ? 10.408 25.714 -45.629 1.00 60.47 208 GLY A N 1
ATOM 1716 C CA . GLY A 1 208 ? 10.064 26.862 -46.472 1.00 60.47 208 GLY A CA 1
ATOM 1717 C C . GLY A 1 208 ? 11.200 27.888 -46.565 1.00 60.47 208 GLY A C 1
ATOM 1718 O O . GLY A 1 208 ? 11.554 28.314 -47.666 1.00 60.47 208 GLY A O 1
ATOM 1719 N N . GLN A 1 209 ? 11.841 28.219 -45.438 1.00 59.22 209 GLN A N 1
ATOM 1720 C CA . GLN A 1 209 ? 12.998 29.123 -45.406 1.00 59.22 209 GLN A CA 1
ATOM 1721 C C . GLN A 1 209 ? 14.231 28.546 -46.122 1.00 59.22 209 GLN A C 1
ATOM 1723 O O . GLN A 1 209 ? 14.952 29.291 -46.791 1.00 59.22 209 GLN A O 1
ATOM 1728 N N . LEU A 1 210 ? 14.461 27.230 -46.040 1.00 51.53 210 LEU A N 1
ATOM 1729 C CA . LEU A 1 210 ? 15.555 26.560 -46.757 1.00 51.53 210 LEU A CA 1
ATOM 1730 C C . LEU A 1 210 ? 15.404 26.679 -48.284 1.00 51.53 210 LEU A C 1
ATOM 1732 O O . LEU A 1 210 ? 16.372 26.982 -48.981 1.00 51.53 210 LEU A O 1
ATOM 1736 N N . ILE A 1 211 ? 14.181 26.529 -48.804 1.00 52.22 211 ILE A N 1
ATOM 1737 C CA . ILE A 1 211 ? 13.886 26.690 -50.240 1.00 52.22 211 ILE A CA 1
ATOM 1738 C C . ILE A 1 211 ? 14.065 28.152 -50.679 1.00 52.22 211 ILE A C 1
ATOM 1740 O O . ILE A 1 211 ? 14.557 28.422 -51.778 1.00 52.22 211 ILE A O 1
ATOM 1744 N N . GLN A 1 212 ? 13.697 29.109 -49.823 1.00 48.78 212 GLN A N 1
ATOM 1745 C CA . GLN A 1 212 ? 13.796 30.539 -50.124 1.00 48.78 212 GLN A CA 1
ATOM 1746 C C . GLN A 1 212 ? 15.256 31.024 -50.188 1.00 48.78 212 GLN A C 1
ATOM 1748 O O . GLN A 1 212 ? 15.583 31.854 -51.039 1.00 48.78 212 GLN A O 1
ATOM 1753 N N . ARG A 1 213 ? 16.155 30.446 -49.376 1.00 50.03 213 ARG A N 1
ATOM 1754 C CA . ARG A 1 213 ? 17.611 30.683 -49.455 1.00 50.03 213 ARG A CA 1
ATOM 1755 C C . ARG A 1 213 ? 18.236 30.152 -50.745 1.00 50.03 213 ARG A C 1
ATOM 1757 O O . ARG A 1 213 ? 19.110 30.806 -51.306 1.00 50.03 213 ARG A O 1
ATOM 1764 N N . GLN A 1 214 ? 17.767 29.014 -51.256 1.00 50.53 214 GLN A N 1
ATOM 1765 C CA . GLN A 1 214 ? 18.360 28.370 -52.434 1.00 50.53 214 GLN A CA 1
ATOM 1766 C C . GLN A 1 214 ? 18.115 29.135 -53.751 1.00 50.53 214 GLN A C 1
ATOM 1768 O O . GLN A 1 214 ? 18.867 28.966 -54.707 1.00 50.53 214 GLN A O 1
ATOM 1773 N N . LYS A 1 215 ? 17.095 30.006 -53.812 1.00 48.44 215 LYS A N 1
ATOM 1774 C CA . LYS A 1 215 ? 16.784 30.822 -55.003 1.00 48.44 215 LYS A CA 1
ATOM 1775 C C . LYS A 1 215 ? 17.641 32.086 -55.154 1.00 48.44 215 LYS A C 1
ATOM 1777 O O . LYS A 1 215 ? 17.609 32.688 -56.222 1.00 48.44 215 LYS A O 1
ATOM 1782 N N . GLN A 1 216 ? 18.377 32.510 -54.125 1.00 44.62 216 GLN A N 1
ATOM 1783 C CA . GLN A 1 216 ? 19.000 33.842 -54.096 1.00 44.62 216 GLN A CA 1
ATOM 1784 C C . GLN A 1 216 ? 20.395 33.938 -54.746 1.00 44.62 216 GLN A C 1
ATOM 1786 O O . GLN A 1 216 ? 20.896 35.046 -54.850 1.00 44.62 216 GLN A O 1
ATOM 1791 N N . HIS A 1 217 ? 21.013 32.861 -55.251 1.00 44.81 217 HIS A N 1
ATOM 1792 C CA . HIS A 1 217 ? 22.239 32.986 -56.065 1.00 44.81 217 HIS A CA 1
ATOM 1793 C C . HIS A 1 217 ? 22.443 31.788 -57.018 1.00 44.81 217 HIS A C 1
ATOM 1795 O O . HIS A 1 217 ? 22.949 30.749 -56.599 1.00 44.81 217 HIS A O 1
ATOM 1801 N N . PRO A 1 218 ? 22.123 31.913 -58.320 1.00 46.53 218 PRO A N 1
ATOM 1802 C CA . PRO A 1 218 ? 22.398 30.873 -59.319 1.00 46.53 218 PRO A CA 1
ATOM 1803 C C . PRO A 1 218 ? 23.889 30.690 -59.671 1.00 46.53 218 PRO A C 1
ATOM 1805 O O . PRO A 1 218 ? 24.203 29.843 -60.503 1.00 46.53 218 PRO A O 1
ATOM 1808 N N . GLN A 1 219 ? 24.807 31.479 -59.094 1.00 48.03 219 GLN A N 1
ATOM 1809 C CA . GLN A 1 219 ? 26.205 31.554 -59.554 1.00 48.03 219 GLN A CA 1
ATOM 1810 C C . GLN A 1 219 ? 27.301 31.597 -58.471 1.00 48.03 219 GLN A C 1
ATOM 1812 O O . GLN A 1 219 ? 28.446 31.893 -58.794 1.00 48.03 219 GLN A O 1
ATOM 1817 N N . SER A 1 220 ? 27.032 31.255 -57.208 1.00 48.47 220 SER A N 1
ATOM 1818 C CA . SER A 1 220 ? 28.104 31.228 -56.191 1.00 48.47 220 SER A CA 1
ATOM 1819 C C . SER A 1 220 ? 27.895 30.191 -55.088 1.00 48.47 220 SER A C 1
ATOM 1821 O O . SER A 1 220 ? 27.938 30.491 -53.898 1.00 48.47 220 SER A O 1
ATOM 1823 N N . SER A 1 221 ? 27.749 28.919 -55.459 1.00 54.38 221 SER A N 1
ATOM 1824 C CA . SER A 1 221 ? 28.321 27.884 -54.597 1.00 54.38 221 SER A CA 1
ATOM 1825 C C . SER A 1 221 ? 29.831 27.917 -54.823 1.00 54.38 221 SER A C 1
ATOM 1827 O O . SER A 1 221 ? 30.320 27.314 -55.779 1.00 54.38 221 SER A O 1
ATOM 1829 N N . ASN A 1 222 ? 30.556 28.676 -54.004 1.00 63.03 222 ASN A N 1
ATOM 1830 C CA . ASN A 1 222 ? 32.017 28.664 -53.992 1.00 63.03 222 ASN A CA 1
ATOM 1831 C C . ASN A 1 222 ? 32.470 27.292 -53.473 1.00 63.03 222 ASN A C 1
ATOM 1833 O O . ASN A 1 222 ? 32.719 27.130 -52.286 1.00 63.03 222 ASN A O 1
ATOM 1837 N N . ILE A 1 223 ? 32.459 26.282 -54.344 1.00 71.44 223 ILE A N 1
ATOM 1838 C CA . ILE A 1 223 ? 32.989 24.955 -54.037 1.00 71.44 223 ILE A CA 1
ATOM 1839 C C . ILE A 1 223 ? 34.503 25.101 -54.026 1.00 71.44 223 ILE A C 1
ATOM 1841 O O . ILE A 1 223 ? 35.081 25.453 -55.054 1.00 71.44 223 ILE A O 1
ATOM 1845 N N . CYS A 1 224 ? 35.127 24.829 -52.887 1.00 78.00 224 CYS A N 1
ATOM 1846 C CA . CYS A 1 224 ? 36.571 24.862 -52.727 1.00 78.00 224 CYS A CA 1
ATOM 1847 C C . CYS A 1 224 ? 37.154 23.445 -52.758 1.00 78.00 224 CYS A C 1
ATOM 1849 O O . CYS A 1 224 ? 36.471 22.439 -52.543 1.00 78.00 224 CYS A O 1
ATOM 1851 N N . GLU A 1 225 ? 38.454 23.354 -53.029 1.00 80.94 225 GLU A N 1
ATOM 1852 C CA . GLU A 1 225 ? 39.185 22.105 -52.840 1.00 80.94 225 GLU A CA 1
ATOM 1853 C C . GLU A 1 225 ? 39.147 21.717 -51.357 1.00 80.94 225 GLU A C 1
ATOM 1855 O O . GLU A 1 225 ? 39.409 22.531 -50.477 1.00 80.94 225 GLU A O 1
ATOM 1860 N N . GLY A 1 226 ? 38.783 20.468 -51.074 1.00 75.38 226 GLY A N 1
ATOM 1861 C CA . GLY A 1 226 ? 38.649 19.943 -49.720 1.00 75.38 226 GLY A CA 1
ATOM 1862 C C . GLY A 1 226 ? 37.221 19.867 -49.177 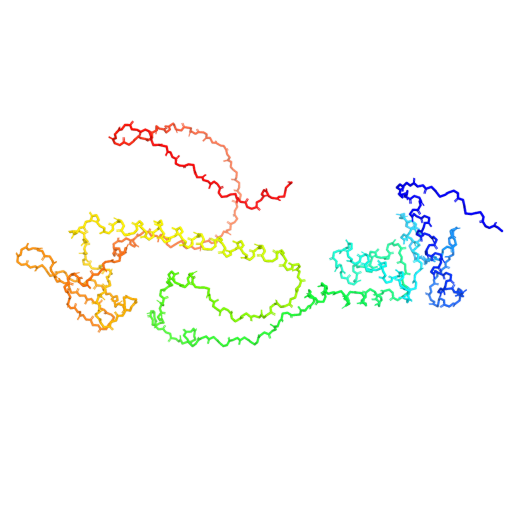1.00 75.38 226 GLY A C 1
ATOM 1863 O O . GLY A 1 226 ? 37.035 19.141 -48.199 1.00 75.38 226 GLY A O 1
ATOM 1864 N N . ASP A 1 227 ? 36.236 20.508 -49.814 1.00 79.44 227 ASP A N 1
ATOM 1865 C CA . ASP A 1 227 ? 34.838 20.487 -49.363 1.00 79.44 227 ASP A CA 1
ATOM 1866 C C . ASP A 1 227 ? 34.170 19.115 -49.539 1.00 79.44 227 ASP A C 1
ATOM 1868 O O . ASP A 1 227 ? 34.503 18.338 -50.444 1.00 79.44 227 ASP A O 1
ATOM 1872 N N . ILE A 1 228 ? 33.196 18.822 -48.670 1.00 82.00 228 ILE A N 1
ATOM 1873 C CA . ILE A 1 228 ? 32.386 17.600 -48.731 1.00 82.00 228 ILE A CA 1
ATOM 1874 C C . ILE A 1 228 ? 31.105 17.884 -49.515 1.00 82.00 228 ILE A C 1
ATOM 1876 O O . ILE A 1 228 ? 30.339 18.799 -49.207 1.00 82.00 228 ILE A O 1
ATOM 1880 N N . VAL A 1 229 ? 30.863 17.066 -50.534 1.00 82.31 229 VAL A N 1
ATOM 1881 C CA . VAL A 1 229 ? 29.781 17.238 -51.503 1.00 82.31 229 VAL A CA 1
ATOM 1882 C C . VAL A 1 229 ? 29.020 15.928 -51.723 1.00 82.31 229 VAL A C 1
ATOM 1884 O O . VAL A 1 229 ? 29.586 14.838 -51.640 1.00 82.31 229 VAL A O 1
ATOM 1887 N N . LEU A 1 230 ? 27.728 16.019 -52.041 1.00 83.88 230 LEU A N 1
ATOM 1888 C CA . LEU A 1 230 ? 26.906 14.891 -52.491 1.00 83.88 230 LEU A CA 1
ATOM 1889 C C . LEU A 1 230 ? 26.937 14.778 -54.019 1.00 83.88 230 LEU A C 1
ATOM 1891 O O . LEU A 1 230 ? 26.708 15.763 -54.727 1.00 83.88 230 LEU A O 1
ATOM 1895 N N . ILE A 1 231 ? 27.162 13.568 -54.538 1.00 84.38 231 ILE A N 1
ATOM 1896 C CA . ILE A 1 231 ? 27.162 13.285 -55.979 1.00 84.38 231 ILE A CA 1
ATOM 1897 C C . ILE A 1 231 ? 25.793 12.757 -56.409 1.00 84.38 231 ILE A C 1
ATOM 1899 O O . ILE A 1 231 ? 25.348 11.702 -55.964 1.00 84.38 231 ILE A O 1
ATOM 1903 N N . ARG A 1 232 ? 25.153 13.433 -57.363 1.00 79.62 232 ARG A N 1
ATOM 1904 C CA . ARG A 1 232 ? 23.912 12.966 -57.986 1.00 79.62 232 ARG A CA 1
ATOM 1905 C C . ARG A 1 232 ? 24.157 11.751 -58.873 1.00 79.62 232 ARG A C 1
ATOM 1907 O O . ARG A 1 232 ? 24.768 11.862 -59.938 1.00 79.62 232 ARG A O 1
ATOM 1914 N N . ASP A 1 233 ? 23.591 10.623 -58.459 1.00 77.50 233 ASP A N 1
ATOM 1915 C CA . ASP A 1 233 ? 23.492 9.397 -59.247 1.00 77.50 233 ASP A CA 1
ATOM 1916 C C . ASP A 1 233 ? 22.046 9.215 -59.741 1.00 77.50 233 ASP A C 1
ATOM 1918 O O . ASP A 1 233 ? 21.091 9.424 -58.989 1.00 77.50 233 ASP A O 1
ATOM 1922 N N . GLY A 1 234 ? 21.881 8.891 -61.025 1.00 74.31 234 GLY A N 1
ATOM 1923 C CA . GLY A 1 234 ? 20.570 8.728 -61.662 1.00 74.31 234 GLY A CA 1
ATOM 1924 C C . GLY A 1 234 ? 19.878 7.418 -61.288 1.00 74.31 234 GLY A C 1
ATOM 1925 O O . GLY A 1 234 ? 18.654 7.349 -61.310 1.00 74.31 234 GLY A O 1
ATOM 1926 N N . TRP A 1 235 ? 20.656 6.409 -60.894 1.00 68.19 235 TRP A N 1
ATOM 1927 C CA . TRP A 1 235 ? 20.166 5.063 -60.581 1.00 68.19 235 TRP A CA 1
ATOM 1928 C C . TRP A 1 235 ? 19.868 4.863 -59.093 1.00 68.19 235 TRP A C 1
ATOM 1930 O O . TRP A 1 235 ? 19.320 3.837 -58.697 1.00 68.19 235 TRP A O 1
ATOM 1940 N N . LYS A 1 236 ? 20.213 5.849 -58.257 1.00 70.69 236 LYS A N 1
ATOM 1941 C CA . LYS A 1 236 ? 20.033 5.807 -56.804 1.00 70.69 236 LYS A CA 1
ATOM 1942 C C . LYS A 1 236 ? 19.085 6.909 -56.356 1.00 70.69 236 LYS A C 1
ATOM 1944 O O . LYS A 1 236 ? 19.149 8.048 -56.825 1.00 70.69 236 LYS A O 1
ATOM 1949 N N . LYS A 1 237 ? 18.207 6.582 -55.403 1.00 66.06 237 LYS A N 1
ATOM 1950 C CA . LYS A 1 237 ? 17.342 7.579 -54.752 1.00 66.06 237 LYS A CA 1
ATOM 1951 C C . LYS A 1 237 ? 18.222 8.649 -54.094 1.00 66.06 237 LYS A C 1
ATOM 1953 O O . LYS A 1 237 ? 19.318 8.342 -53.640 1.00 66.06 237 LYS A O 1
ATOM 1958 N N . ARG A 1 238 ? 17.728 9.891 -53.986 1.00 58.84 238 ARG A N 1
ATOM 1959 C CA . ARG A 1 238 ? 18.492 11.047 -53.457 1.00 58.84 238 ARG A CA 1
ATOM 1960 C C . ARG A 1 238 ? 19.172 10.784 -52.105 1.00 58.84 238 ARG A C 1
ATOM 1962 O O . ARG A 1 238 ? 20.249 11.302 -51.859 1.00 58.84 238 ARG A O 1
ATOM 1969 N N . LEU A 1 239 ? 18.556 9.960 -51.258 1.00 56.34 239 LEU A N 1
ATOM 1970 C CA . LEU A 1 239 ? 19.077 9.566 -49.941 1.00 56.34 239 LEU A CA 1
ATOM 1971 C C . LEU A 1 239 ? 20.332 8.676 -50.006 1.00 56.34 239 LEU A C 1
ATOM 1973 O O . LEU A 1 239 ? 21.061 8.584 -49.031 1.00 56.34 239 LEU A O 1
ATOM 1977 N N . GLN A 1 240 ? 20.567 8.013 -51.136 1.00 67.06 240 GLN A N 1
ATOM 1978 C CA . GLN A 1 240 ? 21.671 7.075 -51.368 1.00 67.06 240 GLN A CA 1
ATOM 1979 C C . GLN A 1 240 ? 22.742 7.669 -52.293 1.00 67.06 240 GLN A C 1
ATOM 1981 O O . GLN A 1 240 ? 23.562 6.944 -52.862 1.00 67.06 240 GLN A O 1
ATOM 1986 N N . TRP A 1 241 ? 22.703 8.983 -52.513 1.00 84.94 241 TRP A N 1
ATOM 1987 C CA . TRP A 1 241 ? 23.721 9.670 -53.293 1.00 84.94 241 TRP A CA 1
ATOM 1988 C C . TRP A 1 241 ? 25.062 9.615 -52.557 1.00 84.94 241 TRP A C 1
ATOM 1990 O O . TRP A 1 241 ? 25.116 9.965 -51.378 1.00 84.94 241 TRP A O 1
ATOM 2000 N N . PRO A 1 242 ? 26.140 9.154 -53.216 1.00 79.00 242 PRO A N 1
ATOM 2001 C CA . PRO A 1 242 ? 27.417 8.984 -52.545 1.00 79.00 242 PRO A CA 1
ATOM 2002 C C . PRO A 1 242 ? 28.017 10.335 -52.141 1.00 79.00 242 PRO A C 1
ATOM 2004 O O . PRO A 1 242 ? 27.996 11.302 -52.908 1.00 79.00 242 PRO A O 1
ATOM 2007 N N . LEU A 1 243 ? 28.575 10.372 -50.932 1.00 84.00 243 LEU A N 1
ATOM 2008 C CA . LEU A 1 243 ? 29.381 11.476 -50.418 1.00 84.00 243 LEU A CA 1
ATOM 2009 C C . LEU A 1 243 ? 30.777 11.430 -51.033 1.00 84.00 243 LEU A C 1
ATOM 2011 O O . LEU A 1 243 ? 31.363 10.358 -51.198 1.00 84.00 243 LEU A O 1
ATOM 2015 N N . ALA A 1 244 ? 31.327 12.598 -51.341 1.00 84.50 244 ALA A N 1
ATOM 2016 C CA . ALA A 1 244 ? 32.678 12.714 -51.852 1.00 84.50 244 ALA A CA 1
ATOM 2017 C C . ALA A 1 244 ? 33.365 13.984 -51.367 1.00 84.50 244 ALA A C 1
ATOM 2019 O O . ALA A 1 244 ? 32.722 14.992 -51.087 1.00 84.50 244 ALA A O 1
ATOM 2020 N N . ARG A 1 245 ? 34.695 13.939 -51.318 1.00 86.31 245 ARG A N 1
ATOM 2021 C CA . ARG A 1 245 ? 35.533 15.111 -51.069 1.00 86.31 245 ARG A CA 1
ATOM 2022 C C . ARG A 1 245 ? 36.014 15.698 -52.388 1.00 86.31 245 ARG A C 1
ATOM 2024 O O . ARG A 1 245 ? 36.473 14.956 -53.261 1.00 86.31 245 ARG A O 1
ATOM 2031 N N . VAL A 1 246 ? 35.943 17.016 -52.529 1.00 85.69 246 VAL A N 1
ATOM 2032 C CA . VAL A 1 246 ? 36.511 17.728 -53.676 1.00 85.69 246 VAL A CA 1
ATOM 2033 C C . VAL A 1 246 ? 38.029 17.665 -53.592 1.00 85.69 246 VAL A C 1
ATOM 2035 O O . VAL A 1 246 ? 38.617 18.142 -52.630 1.00 85.69 246 VAL A O 1
ATOM 2038 N N . ILE A 1 247 ? 38.668 17.051 -54.586 1.00 85.50 247 ILE A N 1
ATOM 2039 C CA . ILE A 1 247 ? 40.132 17.006 -54.673 1.00 85.50 247 ILE A CA 1
ATOM 2040 C C . ILE A 1 247 ? 40.636 18.214 -55.447 1.00 85.50 247 ILE A C 1
ATOM 2042 O O . ILE A 1 247 ? 41.556 18.882 -55.002 1.00 85.50 247 ILE A O 1
ATOM 2046 N N . LYS A 1 248 ? 40.070 18.433 -56.638 1.00 86.69 248 LYS A N 1
ATOM 2047 C CA . LYS A 1 248 ? 40.555 19.445 -57.573 1.00 86.69 248 LYS A CA 1
ATOM 2048 C C . LYS A 1 248 ? 39.422 19.989 -58.427 1.00 86.69 248 LYS A C 1
ATOM 2050 O O . LYS A 1 248 ? 38.595 19.218 -58.930 1.00 86.69 248 LYS A O 1
ATOM 2055 N N . LEU A 1 249 ? 39.423 21.299 -58.630 1.00 86.88 249 LEU A N 1
ATOM 2056 C CA . LEU A 1 249 ? 38.521 21.980 -59.556 1.00 86.88 249 LEU A CA 1
ATOM 2057 C C . LEU A 1 249 ? 39.192 22.063 -60.933 1.00 86.88 249 LEU A C 1
ATOM 2059 O O . LEU A 1 249 ? 40.363 22.422 -61.035 1.00 86.88 249 LEU A O 1
ATOM 2063 N N . ILE A 1 250 ? 38.474 21.697 -61.998 1.00 84.94 250 ILE A N 1
ATOM 2064 C CA . ILE A 1 250 ? 38.992 21.759 -63.372 1.00 84.94 250 ILE A CA 1
ATOM 2065 C C . ILE A 1 250 ? 38.271 22.906 -64.097 1.00 84.94 250 ILE A C 1
ATOM 2067 O O . ILE A 1 250 ? 37.114 22.737 -64.510 1.00 84.94 250 ILE A O 1
ATOM 2071 N N . PRO A 1 251 ? 38.909 24.086 -64.219 1.00 82.88 251 PRO A N 1
ATOM 2072 C CA . PRO A 1 251 ? 38.367 25.186 -65.004 1.00 82.88 251 PRO A CA 1
ATOM 2073 C C . PRO A 1 251 ? 38.478 24.893 -66.506 1.00 82.88 251 PRO A C 1
ATOM 2075 O O . PRO A 1 251 ? 39.383 24.189 -66.951 1.00 82.88 251 PRO A O 1
ATOM 2078 N N . GLY A 1 252 ? 37.534 25.415 -67.291 1.00 78.06 252 GLY A N 1
ATOM 2079 C CA . GLY A 1 252 ? 37.667 25.476 -68.750 1.00 78.06 252 GLY A CA 1
ATOM 2080 C C . GLY A 1 252 ? 38.538 26.656 -69.194 1.00 78.06 252 GLY A C 1
ATOM 2081 O O . GLY A 1 252 ? 38.990 27.437 -68.360 1.00 78.06 252 GLY A O 1
ATOM 2082 N N . ASN A 1 253 ? 38.708 26.832 -70.508 1.00 74.69 253 ASN A N 1
ATOM 2083 C CA . ASN A 1 253 ? 39.498 27.941 -71.068 1.00 74.69 253 ASN A CA 1
ATOM 2084 C C . ASN A 1 253 ? 39.022 29.338 -70.624 1.00 74.69 253 ASN A C 1
ATOM 2086 O O . ASN A 1 253 ? 39.833 30.250 -70.541 1.00 74.69 253 ASN A O 1
ATOM 2090 N N . ASP A 1 254 ? 37.744 29.490 -70.269 1.00 76.25 254 ASP A N 1
ATOM 2091 C CA . ASP A 1 254 ? 37.158 30.767 -69.825 1.00 76.25 254 ASP A CA 1
ATOM 2092 C C . ASP A 1 254 ? 37.304 31.007 -68.305 1.00 76.25 254 ASP A C 1
ATOM 2094 O O . ASP A 1 254 ? 36.629 31.864 -67.740 1.00 76.25 254 ASP A O 1
ATOM 2098 N N . GLY A 1 255 ? 38.092 30.186 -67.597 1.00 69.62 255 GLY A N 1
ATOM 2099 C CA . GLY A 1 255 ? 38.289 30.272 -66.141 1.00 69.62 255 GLY A CA 1
ATOM 2100 C C . GLY A 1 255 ? 37.125 29.745 -65.286 1.00 69.62 255 GLY A C 1
ATOM 2101 O O . GLY A 1 255 ? 37.261 29.607 -64.073 1.00 69.62 255 GLY A O 1
ATOM 2102 N N . LEU A 1 256 ? 35.988 29.387 -65.894 1.00 75.44 256 LEU A N 1
ATOM 2103 C CA . LEU A 1 256 ? 34.825 28.832 -65.191 1.00 75.44 256 LEU A CA 1
ATOM 2104 C C . LEU A 1 256 ? 34.986 27.333 -64.895 1.00 75.44 256 LEU A C 1
ATOM 2106 O O . LEU A 1 256 ? 35.281 26.532 -65.788 1.00 75.44 256 LEU A O 1
ATOM 2110 N N . VAL A 1 257 ? 34.713 26.930 -63.649 1.00 75.12 257 VAL A N 1
ATOM 2111 C CA . VAL A 1 257 ? 34.745 25.523 -63.216 1.00 75.12 257 VAL A CA 1
ATOM 2112 C C . VAL A 1 257 ? 33.503 24.788 -63.712 1.00 75.12 257 VAL A C 1
ATOM 2114 O O . VAL A 1 257 ? 32.400 24.971 -63.202 1.00 75.12 257 VAL A O 1
ATOM 2117 N N . ARG A 1 258 ? 33.686 23.919 -64.709 1.00 79.94 258 ARG A N 1
ATOM 2118 C CA . ARG A 1 258 ? 32.605 23.089 -65.277 1.00 79.94 258 ARG A CA 1
ATOM 2119 C C . ARG A 1 258 ? 32.618 21.665 -64.720 1.00 79.94 258 ARG A C 1
ATOM 2121 O O . ARG A 1 258 ? 31.564 21.033 -64.605 1.00 79.94 258 ARG A O 1
ATOM 2128 N N . THR A 1 259 ? 33.794 21.187 -64.316 1.00 84.62 259 THR A N 1
ATOM 2129 C CA . THR A 1 259 ? 34.028 19.797 -63.919 1.00 84.62 259 THR A CA 1
ATOM 2130 C C . THR A 1 259 ? 34.874 19.730 -62.652 1.00 84.62 259 THR A C 1
ATOM 2132 O O . THR A 1 259 ? 35.811 20.504 -62.470 1.00 84.62 259 THR A O 1
ATOM 2135 N N . VAL A 1 260 ? 34.555 18.781 -61.773 1.00 89.00 260 VAL A N 1
ATOM 2136 C CA . VAL A 1 260 ? 35.233 18.595 -60.489 1.00 89.00 260 VAL A CA 1
ATOM 2137 C C . VAL A 1 260 ? 35.755 17.165 -60.371 1.00 89.00 260 VAL A C 1
ATOM 2139 O O . VAL A 1 260 ? 35.057 16.206 -60.720 1.00 89.00 260 VAL A O 1
ATOM 2142 N N . LYS A 1 261 ? 36.985 17.020 -59.867 1.00 89.56 261 LYS A N 1
ATOM 2143 C CA . LYS A 1 261 ? 37.568 15.731 -59.486 1.00 89.56 261 LYS A CA 1
ATOM 2144 C C . LYS A 1 261 ? 37.270 15.457 -58.014 1.00 89.56 261 LYS A C 1
ATOM 2146 O O . LYS A 1 261 ? 37.623 16.246 -57.139 1.00 89.56 261 LYS A O 1
ATOM 2151 N N . LEU A 1 262 ? 36.631 14.326 -57.757 1.00 89.50 262 LEU A N 1
ATOM 2152 C CA . LEU A 1 262 ? 36.057 13.947 -56.471 1.00 89.50 262 LEU A CA 1
ATOM 2153 C C . LEU A 1 262 ? 36.681 12.644 -55.969 1.00 89.50 262 LEU A C 1
ATOM 2155 O O . LEU A 1 262 ? 36.970 11.747 -56.763 1.00 89.50 262 LEU A O 1
ATOM 2159 N N . ARG A 1 263 ? 36.855 12.515 -54.653 1.00 84.75 263 ARG A N 1
ATOM 2160 C CA . ARG A 1 263 ? 37.247 11.267 -53.985 1.00 84.75 263 ARG A CA 1
ATOM 2161 C C . ARG A 1 263 ? 36.062 10.707 -53.215 1.00 84.75 263 ARG A C 1
ATOM 2163 O O . ARG A 1 263 ? 35.598 11.334 -52.267 1.00 84.75 263 ARG A O 1
ATOM 2170 N N . THR A 1 264 ? 35.609 9.529 -53.620 1.00 82.81 264 THR A N 1
ATOM 2171 C CA . THR A 1 264 ? 34.707 8.678 -52.827 1.00 82.81 264 THR A CA 1
ATOM 2172 C C . THR A 1 264 ? 35.527 7.660 -52.025 1.00 82.81 264 THR A C 1
ATOM 2174 O O . THR A 1 264 ? 36.747 7.596 -52.182 1.00 82.81 264 THR A O 1
ATOM 2177 N N . GLN A 1 265 ? 34.879 6.869 -51.166 1.00 78.00 265 GLN A N 1
ATOM 2178 C CA . GLN A 1 265 ? 35.528 5.853 -50.320 1.00 78.00 265 GLN A CA 1
ATOM 2179 C C . GLN A 1 265 ? 36.360 4.838 -51.122 1.00 78.00 265 GLN A C 1
ATOM 2181 O O . GLN A 1 265 ? 37.437 4.447 -50.689 1.00 78.00 265 GLN A O 1
ATOM 2186 N N . SER A 1 266 ? 35.883 4.450 -52.307 1.00 72.12 266 SER A N 1
ATOM 2187 C CA . SER A 1 266 ? 36.484 3.390 -53.121 1.00 72.12 266 SER A CA 1
ATOM 2188 C C . SER A 1 266 ? 37.229 3.886 -54.362 1.00 72.12 266 SER A C 1
ATOM 2190 O O . SER A 1 266 ? 38.097 3.183 -54.870 1.00 72.12 266 SER A O 1
ATOM 2192 N N . CYS A 1 267 ? 36.912 5.076 -54.887 1.00 77.00 267 CYS A N 1
ATOM 2193 C CA . CYS A 1 267 ? 37.484 5.537 -56.154 1.00 77.00 267 CYS A CA 1
ATOM 2194 C C . CYS A 1 267 ? 37.509 7.064 -56.312 1.00 77.00 267 CYS A C 1
ATOM 2196 O O . CYS A 1 267 ? 36.813 7.815 -55.617 1.00 77.00 267 CYS A O 1
ATOM 2198 N N . THR A 1 268 ? 38.323 7.528 -57.265 1.00 87.12 268 THR A N 1
ATOM 2199 C CA . THR A 1 268 ? 38.311 8.925 -57.717 1.00 87.12 268 THR A CA 1
ATOM 2200 C C . THR A 1 268 ? 37.482 9.055 -58.987 1.00 87.12 268 THR A C 1
ATOM 2202 O O . THR A 1 268 ? 37.618 8.261 -59.912 1.00 87.12 268 THR A O 1
ATOM 2205 N N . LEU A 1 269 ? 36.592 10.043 -59.015 1.00 86.31 269 LEU A N 1
ATOM 2206 C CA . LEU A 1 269 ? 35.577 10.216 -60.048 1.00 86.31 269 LEU A CA 1
ATOM 2207 C C . LEU A 1 269 ? 35.614 11.650 -60.567 1.00 86.31 269 LEU A C 1
ATOM 2209 O O . LEU A 1 269 ? 35.852 12.587 -59.808 1.00 86.31 269 LEU A O 1
ATOM 2213 N N . ILE A 1 270 ? 35.322 11.834 -61.851 1.00 89.19 270 ILE A N 1
ATOM 2214 C CA . ILE A 1 270 ? 35.178 13.156 -62.464 1.00 89.19 270 ILE A CA 1
ATOM 2215 C C . ILE A 1 270 ? 33.697 13.376 -62.782 1.00 89.19 270 ILE A C 1
ATOM 2217 O O . ILE A 1 270 ? 33.049 12.533 -63.420 1.00 89.19 270 ILE A O 1
ATOM 2221 N N . ARG A 1 271 ? 33.131 14.488 -62.298 1.00 87.44 271 ARG A N 1
ATOM 2222 C CA . ARG A 1 271 ? 31.713 14.822 -62.494 1.00 87.44 271 ARG A CA 1
ATOM 2223 C C . ARG A 1 271 ? 31.510 16.299 -62.842 1.00 87.44 271 ARG A C 1
ATOM 2225 O O . ARG A 1 271 ? 32.227 17.148 -62.315 1.00 87.44 271 ARG A O 1
ATOM 2232 N N . PRO A 1 272 ? 30.523 16.61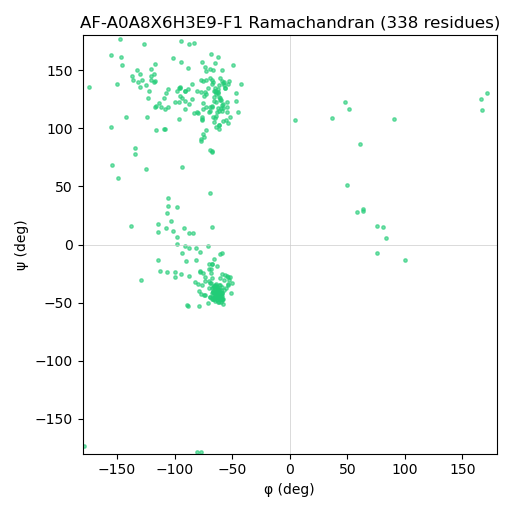8 -63.702 1.00 86.00 272 PRO A N 1
ATOM 2233 C CA . PRO A 1 272 ? 30.109 17.997 -63.930 1.00 86.00 272 PRO A CA 1
ATOM 2234 C C . PRO A 1 272 ? 29.595 18.626 -62.637 1.00 86.00 272 PRO A C 1
ATOM 2236 O O . PRO A 1 272 ? 28.877 17.965 -61.882 1.00 86.00 272 PRO A O 1
ATOM 2239 N N . ILE A 1 273 ? 29.884 19.909 -62.426 1.00 81.69 273 ILE A N 1
ATOM 2240 C CA . ILE A 1 273 ? 29.498 20.642 -61.209 1.00 81.69 273 ILE A CA 1
ATOM 2241 C C . ILE A 1 273 ? 27.980 20.619 -60.955 1.00 81.69 273 ILE A C 1
ATOM 2243 O O . ILE A 1 273 ? 27.536 20.535 -59.820 1.00 81.69 273 ILE A O 1
ATOM 2247 N N . GLN A 1 274 ? 27.167 20.551 -62.014 1.00 77.94 274 GLN A N 1
ATOM 2248 C CA . GLN A 1 274 ? 25.701 20.446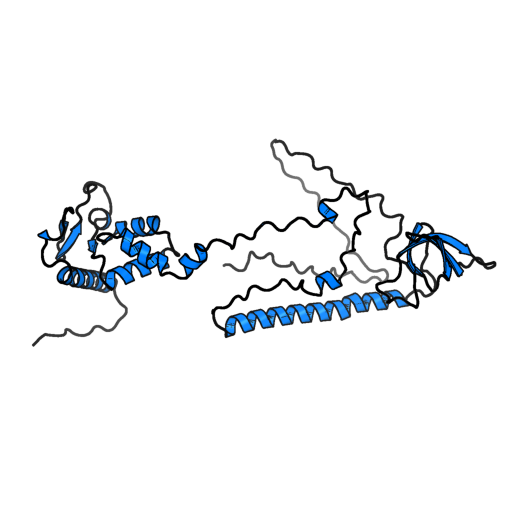 -61.938 1.00 77.94 274 GLN A CA 1
ATOM 2249 C C . GLN A 1 274 ? 25.195 19.162 -61.255 1.00 77.94 274 GLN A C 1
ATOM 2251 O O . GLN A 1 274 ? 24.030 19.073 -60.864 1.00 77.94 274 GLN A O 1
ATOM 2256 N N . ARG A 1 275 ? 26.042 18.131 -61.157 1.00 81.00 275 ARG A N 1
ATOM 2257 C CA . ARG A 1 275 ? 25.732 16.866 -60.475 1.00 81.00 275 ARG A CA 1
ATOM 2258 C C . ARG A 1 275 ? 26.353 16.794 -59.079 1.00 81.00 275 ARG A C 1
ATOM 2260 O O . ARG A 1 275 ? 26.354 15.718 -58.489 1.00 81.00 275 ARG A O 1
ATOM 2267 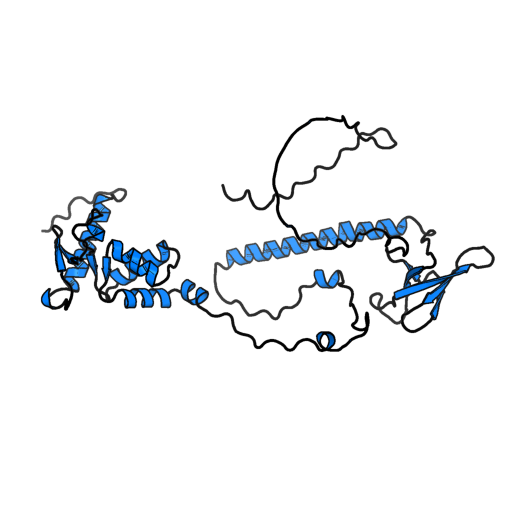N N . VAL A 1 276 ? 26.870 17.905 -58.566 1.00 81.75 276 VAL A N 1
ATOM 2268 C CA . VAL A 1 276 ? 27.577 17.991 -57.290 1.00 81.75 276 VAL A CA 1
ATOM 2269 C C . VAL A 1 276 ? 26.870 19.016 -56.409 1.00 81.75 276 VAL A C 1
ATOM 2271 O O . VAL A 1 276 ? 26.646 20.146 -56.829 1.00 81.75 276 VAL A O 1
ATOM 2274 N N . PHE A 1 277 ? 26.498 18.617 -55.195 1.00 81.12 277 PHE A N 1
ATOM 2275 C CA . PHE A 1 277 ? 25.766 19.466 -54.254 1.00 81.12 277 PHE A CA 1
ATOM 2276 C C . PHE A 1 277 ? 26.610 19.702 -52.995 1.00 81.12 277 PHE A C 1
ATOM 2278 O O . PHE A 1 277 ? 26.934 18.722 -52.319 1.00 81.12 277 PHE A O 1
ATOM 2285 N N . PRO A 1 278 ? 26.980 20.954 -52.669 1.00 74.62 278 PRO A N 1
ATOM 2286 C CA . PRO A 1 278 ? 27.746 21.253 -51.463 1.00 74.62 278 PRO A CA 1
ATOM 2287 C C . PRO A 1 278 ? 26.910 21.040 -50.200 1.00 74.62 278 PRO A C 1
ATOM 2289 O O . PRO A 1 278 ? 25.710 21.318 -50.186 1.00 74.62 278 PRO A O 1
ATOM 2292 N N . LEU A 1 279 ? 27.554 20.541 -49.145 1.00 69.88 279 LEU A N 1
ATOM 2293 C CA . LEU A 1 279 ? 26.984 20.475 -47.800 1.00 69.88 279 LEU A CA 1
ATOM 2294 C C . LEU A 1 279 ? 27.409 21.707 -46.992 1.00 69.88 279 LEU A C 1
ATOM 2296 O O . LEU A 1 279 ? 28.427 22.320 -47.291 1.00 69.88 279 LEU A O 1
ATOM 2300 N N . GLU A 1 280 ? 26.648 22.061 -45.954 1.00 60.28 280 GLU A N 1
ATOM 2301 C CA . GLU A 1 280 ? 26.862 23.270 -45.128 1.00 60.28 280 GLU A CA 1
ATOM 2302 C C . GLU A 1 280 ? 28.149 23.242 -44.266 1.00 60.28 280 GLU A C 1
ATOM 2304 O O . GLU A 1 280 ? 28.304 24.041 -43.346 1.00 60.28 280 GLU A O 1
ATOM 2309 N N . VAL A 1 281 ? 29.087 22.334 -44.550 1.00 57.09 281 VAL A N 1
ATOM 2310 C CA . VAL A 1 281 ? 30.338 22.142 -43.810 1.00 57.09 281 VAL A CA 1
ATOM 2311 C C . VAL A 1 281 ? 31.511 22.466 -44.734 1.00 57.09 281 VAL A C 1
ATOM 2313 O O . VAL A 1 281 ? 31.927 21.634 -45.540 1.00 57.09 281 VAL A O 1
ATOM 2316 N N . SER A 1 282 ? 32.051 23.679 -44.618 1.00 56.56 282 SER A N 1
ATOM 2317 C CA . SER A 1 282 ? 33.319 24.046 -45.256 1.00 56.56 282 SER A CA 1
ATOM 2318 C C . SER A 1 282 ? 34.481 23.451 -44.462 1.00 56.56 282 SER A C 1
ATOM 2320 O O . SER A 1 282 ? 34.544 23.632 -43.243 1.00 56.56 282 SER A O 1
ATOM 2322 N N . GLY A 1 283 ? 35.427 22.791 -45.130 1.00 54.53 283 GLY A N 1
ATOM 2323 C CA . GLY A 1 283 ? 36.542 22.079 -44.481 1.00 54.53 283 GLY A CA 1
ATOM 2324 C C . GLY A 1 283 ? 37.482 22.937 -43.616 1.00 54.53 283 GLY A C 1
ATOM 2325 O O . GLY A 1 283 ? 38.318 22.386 -42.905 1.00 54.53 283 GLY A O 1
ATOM 2326 N N . ASN A 1 284 ? 37.337 24.266 -43.628 1.00 54.03 284 ASN A N 1
ATOM 2327 C CA . ASN A 1 284 ? 38.252 25.197 -42.963 1.00 54.03 284 ASN A CA 1
ATOM 2328 C C . ASN A 1 284 ? 37.790 25.687 -41.574 1.00 54.03 284 ASN A C 1
ATOM 2330 O O . ASN A 1 284 ? 38.503 26.470 -40.956 1.00 54.03 284 ASN A O 1
ATOM 2334 N N . SER A 1 285 ? 36.633 25.255 -41.053 1.00 48.56 285 SER A N 1
ATOM 2335 C CA . SER A 1 285 ? 36.086 25.770 -39.780 1.00 48.56 285 SER A CA 1
ATOM 2336 C C . SER A 1 285 ? 36.250 24.841 -38.566 1.00 48.56 285 SER A C 1
ATOM 2338 O O . SER A 1 285 ? 35.511 24.986 -37.596 1.00 48.56 285 SER A O 1
ATOM 2340 N N . VAL A 1 286 ? 37.172 23.870 -38.590 1.00 47.03 286 VAL A N 1
ATOM 2341 C CA . VAL A 1 286 ? 37.333 22.892 -37.485 1.00 47.03 286 VAL A CA 1
ATOM 2342 C C . VAL A 1 286 ? 38.463 23.262 -36.503 1.00 47.03 286 VAL A C 1
ATOM 2344 O O . VAL A 1 286 ? 38.745 22.519 -35.571 1.00 47.03 286 VAL A O 1
ATOM 2347 N N . THR A 1 287 ? 39.089 24.436 -36.620 1.00 43.84 287 THR A N 1
ATOM 2348 C CA . THR A 1 287 ? 40.265 24.785 -35.790 1.00 43.84 287 THR A CA 1
ATOM 2349 C C . THR A 1 287 ? 39.966 25.525 -34.477 1.00 43.84 287 THR A C 1
ATOM 2351 O O . THR A 1 287 ? 40.889 26.040 -33.856 1.00 43.84 287 THR A O 1
ATOM 2354 N N . SER A 1 288 ? 38.726 25.588 -33.982 1.00 42.91 288 SER A N 1
ATOM 2355 C CA . SER A 1 288 ? 38.487 26.186 -32.655 1.00 42.91 288 SER A CA 1
ATOM 2356 C C . SER A 1 288 ? 37.230 25.672 -31.958 1.00 42.91 288 SER A C 1
ATOM 2358 O O . SER A 1 288 ? 36.272 26.411 -31.744 1.00 42.91 288 SER A O 1
ATOM 2360 N N . LEU A 1 289 ? 37.234 24.409 -31.549 1.00 36.03 289 LEU A N 1
ATOM 2361 C CA . LEU A 1 289 ? 36.453 24.004 -30.383 1.00 36.03 289 LEU A CA 1
ATOM 2362 C C . LEU A 1 289 ? 37.427 23.343 -29.409 1.00 36.03 289 LEU A C 1
ATOM 2364 O O . LEU A 1 289 ? 37.949 22.272 -29.724 1.00 36.03 289 LEU A O 1
ATOM 2368 N N . PRO A 1 290 ? 37.747 23.981 -28.268 1.00 37.94 290 PRO A N 1
ATOM 2369 C CA . PRO A 1 290 ? 38.616 23.368 -27.283 1.00 37.94 290 PRO A CA 1
ATOM 2370 C C . PRO A 1 290 ? 37.924 22.107 -26.770 1.00 37.94 290 PRO A C 1
ATOM 2372 O O . PRO A 1 290 ? 36.849 22.177 -26.175 1.00 37.94 290 PRO A O 1
ATOM 2375 N N . LEU A 1 291 ? 38.545 20.951 -26.990 1.00 37.03 291 LEU A N 1
ATOM 2376 C CA . LEU A 1 291 ? 38.253 19.753 -26.216 1.00 37.03 291 LEU A CA 1
ATOM 2377 C C . LEU A 1 291 ? 38.603 20.075 -24.759 1.00 37.03 291 LEU A C 1
ATOM 2379 O O . LEU A 1 291 ? 39.776 20.078 -24.382 1.00 37.03 291 LEU A O 1
ATOM 2383 N N . GLN A 1 292 ? 37.598 20.411 -23.949 1.00 36.81 292 GLN A N 1
ATOM 2384 C CA . GLN A 1 292 ? 37.788 20.604 -22.516 1.00 36.81 292 GLN A CA 1
ATOM 2385 C C . GLN A 1 292 ? 38.163 19.262 -21.887 1.00 36.81 292 GLN A C 1
ATOM 2387 O O . GLN A 1 292 ? 37.342 18.362 -21.721 1.00 36.81 292 GLN A O 1
ATOM 2392 N N . LYS A 1 293 ? 39.448 19.144 -21.550 1.00 34.44 293 LYS A N 1
ATOM 2393 C CA . LYS A 1 293 ? 39.975 18.132 -20.640 1.00 34.44 293 LYS A CA 1
ATOM 2394 C C . LYS A 1 293 ? 39.270 18.317 -19.297 1.00 34.44 293 LYS A C 1
ATOM 2396 O O . LYS A 1 293 ? 39.368 19.383 -18.695 1.00 34.44 293 LYS A O 1
ATOM 2401 N N . VAL A 1 294 ? 38.561 17.288 -18.845 1.00 31.78 294 VAL A N 1
ATOM 2402 C CA . VAL A 1 294 ? 37.984 17.239 -17.500 1.00 31.78 294 VAL A CA 1
ATOM 2403 C C . VAL A 1 294 ? 39.141 17.273 -16.501 1.00 31.78 294 VAL A C 1
ATOM 2405 O O . VAL A 1 294 ? 39.965 16.360 -16.480 1.00 31.78 294 VAL A O 1
ATOM 2408 N N . GLN A 1 295 ? 39.229 18.345 -15.717 1.00 31.67 295 GLN A N 1
ATOM 2409 C CA . GLN A 1 295 ? 40.123 18.437 -14.567 1.00 31.67 295 GLN A CA 1
ATOM 2410 C C . GLN A 1 295 ? 39.289 18.361 -13.290 1.00 31.67 295 GLN A C 1
ATOM 2412 O O . GLN A 1 295 ? 38.258 19.020 -13.159 1.00 31.67 295 GLN A O 1
ATOM 2417 N N . HIS A 1 296 ? 39.739 17.483 -12.399 1.00 28.69 296 HIS A N 1
ATOM 2418 C CA . HIS A 1 296 ? 39.189 17.225 -11.079 1.00 28.69 296 HIS A CA 1
ATOM 2419 C C . HIS A 1 296 ? 39.142 18.500 -10.230 1.00 28.69 296 HIS A C 1
ATOM 2421 O O . HIS A 1 296 ? 40.079 19.296 -10.241 1.00 28.69 296 HIS A O 1
ATOM 2427 N N . ILE A 1 297 ? 38.050 18.663 -9.483 1.00 29.47 297 ILE A N 1
ATOM 2428 C CA . ILE A 1 297 ? 37.893 19.706 -8.472 1.00 29.47 297 ILE A CA 1
ATOM 2429 C C . ILE A 1 297 ? 38.374 19.127 -7.144 1.00 29.47 297 ILE A C 1
ATOM 2431 O O . ILE A 1 297 ? 37.734 18.214 -6.628 1.00 29.47 297 ILE A O 1
ATOM 2435 N N . ASP A 1 298 ? 39.432 19.712 -6.587 1.00 25.34 298 ASP A N 1
ATOM 2436 C CA . ASP A 1 298 ? 39.687 19.710 -5.150 1.00 25.34 298 ASP A CA 1
ATOM 2437 C C . ASP A 1 298 ? 39.623 21.154 -4.632 1.00 25.34 298 ASP A C 1
ATOM 2439 O O . ASP A 1 298 ? 40.357 22.036 -5.069 1.00 25.34 298 ASP A O 1
ATOM 2443 N N . SER A 1 299 ? 38.677 21.360 -3.716 1.00 27.53 299 SER A N 1
ATOM 2444 C CA . SER A 1 299 ? 38.784 22.128 -2.470 1.00 27.53 299 SER A CA 1
ATOM 2445 C C . SER A 1 299 ? 39.627 23.415 -2.451 1.00 27.53 299 SER A C 1
ATOM 2447 O O . SER A 1 299 ? 40.845 23.355 -2.324 1.00 27.53 299 SER A O 1
ATOM 2449 N N . SER A 1 300 ? 38.978 24.585 -2.361 1.00 28.86 300 SER A N 1
ATOM 2450 C CA . SER A 1 300 ? 39.063 25.478 -1.179 1.00 28.86 300 SER A CA 1
ATOM 2451 C C . SER A 1 300 ? 38.528 26.902 -1.432 1.00 28.86 300 SER A C 1
ATOM 2453 O O . SER A 1 300 ? 38.935 27.605 -2.343 1.00 28.86 300 SER A O 1
ATOM 2455 N N . MET A 1 301 ? 37.582 27.272 -0.565 1.00 25.61 301 MET A N 1
ATOM 2456 C CA . MET A 1 301 ? 37.428 28.537 0.172 1.00 25.61 301 MET A CA 1
ATOM 2457 C C . MET A 1 301 ? 37.545 29.918 -0.516 1.00 25.61 301 MET A C 1
ATOM 2459 O O . MET A 1 301 ? 38.609 30.367 -0.920 1.00 25.61 301 MET A O 1
ATOM 2463 N N . ASN A 1 302 ? 36.431 30.642 -0.327 1.00 26.88 302 ASN A N 1
ATOM 2464 C CA . ASN A 1 302 ? 36.276 32.046 0.086 1.00 26.88 302 ASN A CA 1
ATOM 2465 C C . ASN A 1 302 ? 36.207 33.185 -0.954 1.00 26.88 302 ASN A C 1
ATOM 2467 O O . ASN A 1 302 ? 37.199 33.624 -1.517 1.00 26.88 302 ASN A O 1
ATOM 2471 N N . CYS A 1 303 ? 34.973 33.708 -1.055 1.00 25.80 303 CYS A N 1
ATOM 2472 C CA . CYS A 1 303 ? 34.522 35.070 -0.716 1.00 25.80 303 CYS A CA 1
ATOM 2473 C C . CYS A 1 303 ? 35.274 36.288 -1.275 1.00 25.80 303 CYS A C 1
ATOM 2475 O O . CYS A 1 303 ? 36.368 36.594 -0.814 1.00 25.80 303 CYS A O 1
ATOM 2477 N N . ALA A 1 304 ? 34.581 37.090 -2.095 1.00 25.19 304 ALA A N 1
ATOM 2478 C CA . ALA A 1 304 ? 34.095 38.438 -1.740 1.00 25.19 304 ALA A CA 1
ATOM 2479 C C . ALA A 1 304 ? 33.517 39.161 -2.982 1.00 25.19 304 ALA A C 1
ATOM 2481 O O . ALA A 1 304 ? 34.164 39.226 -4.024 1.00 25.19 304 ALA A O 1
ATOM 2482 N N . ASP A 1 305 ? 32.308 39.711 -2.845 1.00 26.64 305 ASP A N 1
ATOM 2483 C CA . ASP A 1 305 ? 31.753 40.804 -3.670 1.00 26.64 305 ASP A CA 1
ATOM 2484 C C . ASP A 1 305 ? 32.377 42.157 -3.235 1.00 26.64 305 ASP A C 1
ATOM 2486 O O . ASP A 1 305 ? 33.078 42.173 -2.218 1.00 26.64 305 ASP A O 1
ATOM 2490 N N . PRO A 1 306 ? 32.023 43.334 -3.803 1.00 39.31 306 PRO A N 1
ATOM 2491 C CA . PRO A 1 306 ? 31.474 43.696 -5.123 1.00 39.31 306 PRO A CA 1
ATOM 2492 C C . PRO A 1 306 ? 32.348 44.785 -5.807 1.00 39.31 306 PRO A C 1
ATOM 2494 O O . PRO A 1 306 ? 33.226 45.351 -5.174 1.00 39.31 306 PRO A O 1
ATOM 2497 N N . ASP A 1 307 ? 32.103 45.137 -7.080 1.00 25.70 307 ASP A N 1
ATOM 2498 C CA . ASP A 1 307 ? 31.938 46.558 -7.446 1.00 25.70 307 ASP A CA 1
ATOM 2499 C C . ASP A 1 307 ? 31.533 46.823 -8.908 1.00 25.70 307 ASP A C 1
ATOM 2501 O O . ASP A 1 307 ? 32.022 46.271 -9.892 1.00 25.70 307 ASP A O 1
ATOM 2505 N N . THR A 1 308 ? 30.576 47.737 -8.977 1.00 30.75 308 THR A N 1
ATOM 2506 C CA . THR A 1 308 ? 29.897 48.412 -10.079 1.00 30.75 308 THR A CA 1
ATOM 2507 C C . THR A 1 308 ? 30.798 48.966 -11.192 1.00 30.75 308 THR A C 1
ATOM 2509 O O . THR A 1 308 ? 31.605 49.848 -10.930 1.00 30.75 308 THR A O 1
ATOM 2512 N N . VAL A 1 309 ? 30.485 48.663 -12.464 1.00 27.91 309 VAL A N 1
ATOM 2513 C CA . VAL A 1 309 ? 30.520 49.668 -13.553 1.00 27.91 309 VAL A CA 1
ATOM 2514 C C . VAL A 1 309 ? 29.353 49.437 -14.523 1.00 27.91 309 VAL A C 1
ATOM 2516 O O . VAL A 1 309 ? 29.321 48.482 -15.297 1.00 27.91 309 VAL A O 1
ATOM 2519 N N . LYS A 1 310 ? 28.381 50.356 -14.498 1.00 32.12 310 LYS A N 1
ATOM 2520 C CA . LYS A 1 310 ? 27.329 50.495 -15.515 1.00 32.12 310 LYS A CA 1
ATOM 2521 C C . LYS A 1 310 ? 27.931 51.137 -16.768 1.00 32.12 310 LYS A C 1
ATOM 2523 O O . LYS A 1 310 ? 28.319 52.300 -16.723 1.00 32.12 310 LYS A O 1
ATOM 2528 N N . ALA A 1 311 ? 27.937 50.426 -17.895 1.00 29.41 311 ALA A N 1
ATOM 2529 C CA . ALA A 1 311 ? 28.197 51.013 -19.209 1.00 29.41 311 ALA A CA 1
ATOM 2530 C C . ALA A 1 311 ? 26.887 51.107 -20.010 1.00 29.41 311 ALA A C 1
ATOM 2532 O O . ALA A 1 311 ? 26.230 50.105 -20.293 1.00 29.41 311 ALA A O 1
ATOM 2533 N N . ALA A 1 312 ? 26.500 52.336 -20.353 1.00 33.75 312 ALA A N 1
ATOM 2534 C CA . ALA A 1 312 ? 25.324 52.653 -21.153 1.00 33.75 312 ALA A CA 1
ATOM 2535 C C . ALA A 1 312 ? 25.485 52.153 -22.602 1.00 33.75 312 ALA A C 1
ATOM 2537 O O . ALA A 1 312 ? 26.363 52.599 -23.340 1.00 33.75 312 ALA A O 1
ATOM 2538 N N . VAL A 1 313 ? 24.612 51.236 -23.027 1.00 39.00 313 VAL A N 1
ATOM 2539 C CA . VAL A 1 313 ? 24.572 50.708 -24.398 1.00 39.00 313 VAL A CA 1
ATOM 2540 C C . VAL A 1 313 ? 23.683 51.606 -25.263 1.00 39.00 313 VAL A C 1
ATOM 2542 O O . VAL A 1 313 ? 22.498 51.772 -24.980 1.00 39.00 313 VAL A O 1
ATOM 2545 N N . LYS A 1 314 ? 24.242 52.176 -26.338 1.00 44.09 314 LYS A N 1
ATOM 2546 C CA . LYS A 1 314 ? 23.486 52.947 -27.343 1.00 44.09 314 LYS A CA 1
ATOM 2547 C C . LYS A 1 314 ? 22.528 52.025 -28.129 1.00 44.09 314 LYS A C 1
ATOM 2549 O O . LYS A 1 314 ? 22.914 50.897 -28.449 1.00 44.09 314 LYS A O 1
ATOM 2554 N N . PRO A 1 315 ? 21.302 52.467 -28.472 1.00 49.44 315 PRO A N 1
ATOM 2555 C CA . PRO A 1 315 ? 20.337 51.638 -29.193 1.00 49.44 315 PRO A CA 1
ATOM 2556 C C . PRO A 1 315 ? 20.837 51.303 -30.605 1.00 49.44 315 PRO A C 1
ATOM 2558 O O . PRO A 1 315 ? 21.288 52.181 -31.338 1.00 49.44 315 PRO A O 1
ATOM 2561 N N . GLN A 1 316 ? 20.757 50.026 -30.995 1.00 58.91 316 GLN A N 1
ATOM 2562 C CA . GLN A 1 316 ? 21.104 49.599 -32.351 1.00 58.91 316 GLN A CA 1
ATOM 2563 C C . GLN A 1 316 ? 20.023 50.029 -33.349 1.00 58.91 316 GLN A C 1
ATOM 2565 O O . GLN A 1 316 ? 18.827 49.811 -33.141 1.00 58.91 316 GLN A O 1
ATOM 2570 N N . VAL A 1 317 ? 20.467 50.632 -34.449 1.00 70.94 317 VAL A N 1
ATOM 2571 C CA . VAL A 1 317 ? 19.630 51.178 -35.520 1.00 70.94 317 VAL A CA 1
ATOM 2572 C C . VAL A 1 317 ? 19.994 50.465 -36.823 1.00 70.94 317 VAL A C 1
ATOM 2574 O O . VAL A 1 317 ? 21.158 50.154 -37.066 1.00 70.94 317 VAL A O 1
ATOM 2577 N N . THR A 1 318 ? 19.004 50.170 -37.663 1.00 61.62 318 THR A N 1
ATOM 2578 C CA . THR A 1 318 ? 19.237 49.617 -39.012 1.00 61.62 318 THR A CA 1
ATOM 2579 C C . THR A 1 318 ? 19.902 50.649 -39.936 1.00 61.62 318 THR A C 1
ATOM 2581 O O . THR A 1 318 ? 19.835 51.850 -39.678 1.00 61.62 318 THR A O 1
ATOM 2584 N N . ARG A 1 319 ? 20.475 50.216 -41.072 1.00 52.78 319 ARG A N 1
ATOM 2585 C CA . ARG A 1 319 ? 21.129 51.097 -42.071 1.00 52.78 319 ARG A CA 1
ATOM 2586 C C . ARG A 1 319 ? 20.207 52.181 -42.677 1.00 52.78 319 ARG A C 1
ATOM 2588 O O . ARG A 1 319 ? 20.687 53.042 -43.400 1.00 52.78 319 ARG A O 1
ATOM 2595 N N . CYS A 1 320 ? 18.905 52.155 -42.380 1.00 53.09 320 CYS A N 1
ATOM 2596 C CA . CYS A 1 320 ? 17.901 53.135 -42.812 1.00 53.09 320 CYS A CA 1
ATOM 2597 C C . CYS A 1 320 ? 17.291 53.938 -41.639 1.00 53.09 320 CYS A C 1
ATOM 2599 O O . CYS A 1 320 ? 16.211 54.503 -41.784 1.00 53.09 320 CYS A O 1
ATOM 2601 N N . GLY A 1 321 ? 17.930 53.963 -40.462 1.00 56.44 321 GLY A N 1
ATOM 2602 C CA . GLY A 1 321 ? 17.554 54.865 -39.364 1.00 56.44 321 GLY A CA 1
ATOM 2603 C C . GLY A 1 321 ? 16.409 54.399 -38.453 1.00 56.44 321 GLY A C 1
ATOM 2604 O O . GLY A 1 321 ? 16.014 55.140 -37.558 1.00 56.44 321 GLY A O 1
ATOM 2605 N N . ARG A 1 322 ? 15.877 53.177 -38.615 1.00 55.66 322 ARG A N 1
ATOM 2606 C CA . ARG A 1 322 ? 14.835 52.644 -37.710 1.00 55.66 322 ARG A CA 1
ATOM 2607 C C . ARG A 1 322 ? 15.433 51.916 -36.500 1.00 55.66 322 ARG A C 1
ATOM 2609 O O . ARG A 1 322 ? 16.319 51.076 -36.714 1.00 55.66 322 ARG A O 1
ATOM 2616 N N . PRO A 1 323 ? 14.947 52.176 -35.268 1.00 67.44 323 PRO A N 1
ATOM 2617 C CA . PRO A 1 323 ? 15.420 51.492 -34.068 1.00 67.44 323 PRO A CA 1
ATOM 2618 C C . PRO A 1 323 ? 15.058 50.004 -34.124 1.00 67.44 323 PRO A C 1
ATOM 2620 O O . PRO A 1 323 ? 13.923 49.637 -34.437 1.00 67.44 323 PRO A O 1
ATOM 2623 N N . VAL A 1 324 ? 16.029 49.137 -33.831 1.00 61.75 324 VAL A N 1
ATOM 2624 C CA . VAL A 1 324 ? 15.822 47.686 -33.801 1.00 61.75 324 VAL A CA 1
ATOM 2625 C C . VAL A 1 324 ? 15.084 47.329 -32.510 1.00 61.75 324 VAL A C 1
ATOM 2627 O O . VAL A 1 324 ? 15.666 47.366 -31.426 1.00 61.75 324 VAL A O 1
ATOM 2630 N N . LYS A 1 325 ? 13.803 46.952 -32.608 1.00 62.06 325 LYS A N 1
ATOM 2631 C CA . LYS A 1 325 ? 13.111 46.278 -31.501 1.00 62.06 325 LYS A CA 1
ATOM 2632 C C . LYS A 1 325 ? 13.702 44.877 -31.351 1.00 62.06 325 LYS A C 1
ATOM 2634 O O . LYS A 1 325 ? 13.567 44.054 -32.256 1.00 62.06 325 LYS A O 1
ATOM 2639 N N . LYS A 1 326 ? 14.368 44.605 -30.226 1.00 52.78 326 LYS A N 1
ATOM 2640 C CA . LYS A 1 326 ? 14.728 43.230 -29.859 1.00 52.78 326 LYS A CA 1
ATOM 2641 C C . LYS A 1 326 ? 13.422 42.454 -29.639 1.00 52.78 326 LYS A C 1
ATOM 2643 O O . LYS A 1 326 ? 12.558 42.974 -28.938 1.00 52.78 326 LYS A O 1
ATOM 2648 N N . PRO A 1 327 ? 13.237 41.271 -30.247 1.00 46.28 327 PRO A N 1
ATOM 2649 C CA . PRO A 1 327 ? 12.079 40.447 -29.937 1.00 46.28 327 PRO A CA 1
ATOM 2650 C C . PRO A 1 327 ? 12.177 39.997 -28.478 1.00 46.28 327 PRO A C 1
ATOM 2652 O O . PRO A 1 327 ? 13.251 39.571 -28.040 1.00 46.28 327 PRO A O 1
ATOM 2655 N N . ASP A 1 328 ? 11.072 40.091 -27.740 1.00 49.94 328 ASP A N 1
ATOM 2656 C CA . ASP A 1 328 ? 11.004 39.555 -26.386 1.00 49.94 328 ASP A CA 1
ATOM 2657 C C . ASP A 1 328 ? 11.268 38.052 -26.4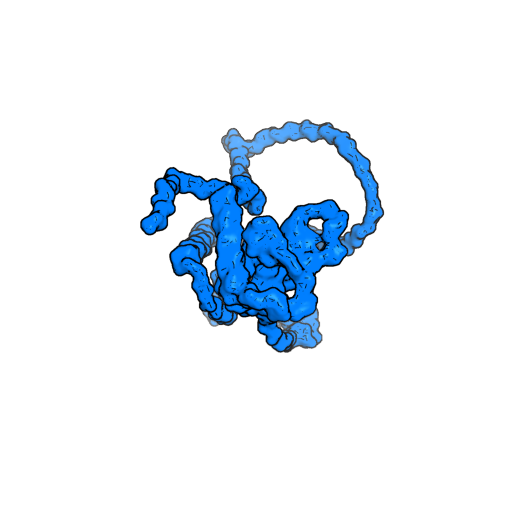54 1.00 49.94 328 ASP A C 1
ATOM 2659 O O . ASP A 1 328 ? 10.539 37.291 -27.099 1.00 49.94 328 ASP A O 1
ATOM 2663 N N . LYS A 1 329 ? 12.355 37.616 -25.812 1.00 43.06 329 LYS A N 1
ATOM 2664 C CA . LYS A 1 329 ? 12.547 36.196 -25.544 1.00 43.06 329 LYS A CA 1
ATOM 2665 C C . LYS A 1 329 ? 11.415 35.795 -24.611 1.00 43.06 329 LYS A C 1
ATOM 2667 O O . LYS A 1 329 ? 11.395 36.210 -23.458 1.00 43.06 329 LYS A O 1
ATOM 2672 N N . LEU A 1 330 ? 10.482 34.992 -25.115 1.00 44.69 330 LEU A N 1
ATOM 2673 C CA . LEU A 1 330 ? 9.565 34.256 -24.259 1.00 44.69 330 LEU A CA 1
ATOM 2674 C C . LEU A 1 330 ? 10.431 33.403 -23.333 1.00 44.69 330 LEU A C 1
ATOM 2676 O O . LEU A 1 330 ? 11.045 32.431 -23.778 1.00 44.69 330 LEU A O 1
ATOM 2680 N N . ASN A 1 331 ? 10.523 33.812 -22.067 1.00 40.22 331 ASN A N 1
ATOM 2681 C CA . ASN A 1 331 ? 11.028 32.958 -21.008 1.00 40.22 331 ASN A CA 1
ATOM 2682 C C . ASN A 1 331 ? 10.158 31.704 -21.044 1.00 40.22 331 ASN A C 1
ATOM 2684 O O . ASN A 1 331 ? 8.971 31.749 -20.720 1.00 40.22 331 ASN A O 1
ATOM 2688 N N . LEU A 1 332 ? 10.725 30.602 -21.532 1.00 44.94 332 LEU A N 1
ATOM 2689 C CA . LEU A 1 332 ? 10.129 29.293 -21.346 1.00 44.94 332 LEU A CA 1
ATOM 2690 C C . LEU A 1 332 ? 10.111 29.084 -19.838 1.00 44.94 332 LEU A C 1
ATOM 2692 O O . LEU A 1 332 ? 11.162 28.869 -19.238 1.00 44.94 332 LEU A O 1
ATOM 2696 N N . LEU A 1 333 ? 8.926 29.258 -19.254 1.00 39.44 333 LEU A N 1
ATOM 2697 C CA . LEU A 1 333 ? 8.648 29.024 -17.847 1.00 39.44 333 LEU A CA 1
ATOM 2698 C C . LEU A 1 333 ? 9.295 27.697 -17.452 1.00 39.44 333 LEU A C 1
ATOM 2700 O O . LEU A 1 333 ? 8.940 26.633 -17.967 1.00 39.44 333 LEU A O 1
ATOM 2704 N N . THR A 1 334 ? 10.291 27.776 -16.576 1.00 42.28 334 THR A N 1
ATOM 2705 C CA . THR A 1 334 ? 10.764 26.617 -15.836 1.00 42.28 334 THR A CA 1
ATOM 2706 C C . THR A 1 334 ? 9.590 26.072 -15.033 1.00 42.28 334 THR A C 1
ATOM 2708 O O . THR A 1 334 ? 8.755 26.820 -14.535 1.00 42.28 334 THR A O 1
ATOM 2711 N N . LEU A 1 335 ? 9.501 24.747 -14.974 1.00 40.34 335 LEU A N 1
ATOM 2712 C CA . LEU A 1 335 ? 8.408 23.949 -14.410 1.00 40.34 335 LEU A CA 1
ATOM 2713 C C . LEU A 1 335 ? 8.308 24.047 -12.868 1.00 40.34 335 LEU A C 1
ATOM 2715 O O . LEU A 1 335 ? 8.148 23.033 -12.195 1.00 40.34 335 LEU A O 1
ATOM 2719 N N . THR A 1 336 ? 8.427 25.248 -12.304 1.00 42.06 336 THR A N 1
ATOM 2720 C CA . THR A 1 336 ? 8.389 25.506 -10.857 1.00 42.06 336 THR A CA 1
ATOM 2721 C C . THR A 1 336 ? 7.183 26.324 -10.397 1.00 42.06 336 THR A C 1
ATOM 2723 O O . THR A 1 336 ? 6.866 26.253 -9.221 1.00 42.06 336 THR A O 1
ATOM 2726 N N . ASP A 1 337 ? 6.424 26.968 -11.290 1.00 39.91 337 ASP A N 1
ATOM 2727 C CA . ASP A 1 337 ? 5.335 27.881 -10.880 1.00 39.91 337 ASP A CA 1
ATOM 2728 C C . ASP A 1 337 ? 3.921 27.288 -11.080 1.00 39.91 337 ASP A C 1
ATOM 2730 O O . ASP A 1 337 ? 2.976 27.993 -11.420 1.00 39.91 337 ASP A O 1
ATOM 2734 N N . VAL A 1 338 ? 3.756 25.968 -10.922 1.00 45.97 338 VAL A N 1
ATOM 2735 C CA . VAL A 1 338 ? 2.431 25.295 -10.994 1.00 45.97 338 VAL A CA 1
ATOM 2736 C C . VAL A 1 338 ? 2.008 24.690 -9.646 1.00 45.97 338 VAL A C 1
ATOM 2738 O O . VAL A 1 338 ? 1.011 23.979 -9.564 1.00 45.97 338 VAL A O 1
ATOM 2741 N N . PHE A 1 339 ? 2.720 25.001 -8.566 1.00 42.00 339 PHE A N 1
ATOM 2742 C CA . PHE A 1 339 ? 2.267 24.692 -7.213 1.00 42.00 339 PHE A CA 1
ATOM 2743 C C . PHE A 1 339 ? 2.464 25.909 -6.315 1.00 42.00 339 PHE A C 1
ATOM 2745 O O . PHE A 1 339 ? 3.478 26.004 -5.636 1.00 42.00 339 PHE A O 1
ATOM 2752 N N . ASP A 1 340 ? 1.489 26.813 -6.376 1.00 38.16 340 ASP A N 1
ATOM 2753 C CA . ASP A 1 340 ? 0.901 27.509 -5.227 1.00 38.16 340 ASP A CA 1
ATOM 2754 C C . ASP A 1 340 ? -0.587 27.763 -5.517 1.00 38.16 340 ASP A C 1
ATOM 2756 O O . ASP A 1 340 ? -0.907 28.167 -6.664 1.00 38.16 340 ASP A O 1
#